Protein AF-A0A961FLI6-F1 (afdb_monomer)

Sequence (269 aa):
MNLPPPDFEDPSSAVSAAIHEAPTVQPAPAVLPAAHRARPSP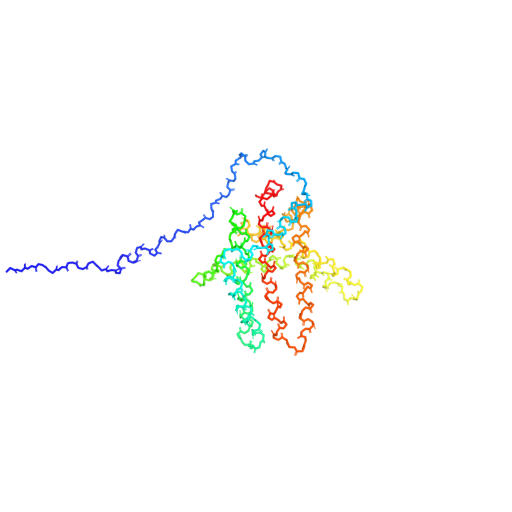PALSADDLVSLIKDAATYPWRRDGGMTLVSGALCALVMTAGPFILFGGPFIMVFGAWYFAAYYFEVIGTTMTGRDSPPDWPSLSNGLDSIFWPGLQMLGVALISSLPEIAIASFTASEEGSFLRLAGAAFAWLYLPMATLAVVYFGSLSQALPHRVLPAIRACMPSYLVASGILACSHVVTETIVGLSTGVPLLGSLFAWVITFYTAIVQARFLGTLHRRHAVDLDW

Solvent-accessible surface area (backbone atoms only — not comparable to full-atom values): 14796 Å² total; per-residue (Å²): 134,88,74,81,80,82,86,74,76,63,70,67,61,63,55,64,63,63,70,78,67,69,77,77,80,66,77,71,79,83,74,71,59,78,82,63,77,76,63,76,81,75,75,81,82,48,71,66,56,49,53,50,48,53,51,50,19,65,48,34,59,61,31,85,68,18,54,60,51,53,52,52,49,41,54,52,26,47,56,38,57,51,11,84,79,33,86,86,57,9,65,55,43,42,52,50,49,52,17,47,53,37,21,44,39,44,46,34,22,51,43,24,49,76,65,50,82,58,62,67,77,78,76,60,70,90,52,34,62,72,56,21,49,51,39,21,51,41,49,49,51,36,50,51,63,27,37,45,59,24,54,52,46,60,74,75,40,92,53,81,84,37,52,65,59,43,51,51,17,50,51,46,19,46,62,38,36,62,56,18,46,51,36,21,57,74,70,72,37,64,84,44,40,37,66,87,55,32,54,60,37,54,62,58,42,57,71,68,46,56,54,54,29,45,53,53,50,51,49,51,55,52,31,54,49,43,39,64,74,20,69,92,43,57,68,60,17,44,32,52,28,41,44,50,51,52,52,50,46,51,26,43,23,36,39,50,12,48,49,45,62,72,38,37,78,69,53,78,105

pLDDT: mean 88.24, std 13.54, range [45.03, 98.44]

Secondary structure (DSSP, 8-state):
--PPPP----HHHHHHHHSTT------------GGGGGSPPPPPPPHHHHHHHHHHHHHGGGSTTHHHHHHHHHHHHHHHHHGGG-TTTHHHHHHHHHHHHHHHHHHHHHHHHTT--SPPPPPPGGGHIIIIIHHHHHHHHHHHHHHHHHHHHHHH--SGGGHHHHHHHHHHHHHHHHHHHHHHHHHS-GGGGSHHHHHHHHHHTTTHHHHHHHHHHHHHHHHHHHHHHTTTSHHHHHHHHHHHHHHHHHHHHHHHHHHHHHHHHHHT-

Radius of gyration: 22.82 Å; Cα contacts (8 Å, |Δi|>4): 264; chains: 1; bounding box: 73×80×47 Å

Nearest PDB structures (foldseek):
  2elb-assembly1_A-2  TM=2.825E-01  e=1.892E+00  Homo sapiens
  8dl8-assembly1_A  TM=2.248E-01  e=1.737E+00  Homo sapiens
  8ipr-assembly2_D  TM=2.417E-01  e=3.581E+00  Mycolicibacterium smegmatis
  8uao-assembly1_B  TM=2.871E-01  e=9.129E+00  synthetic construct

Structure (mmCIF, N/CA/C/O backbone):
data_AF-A0A961FLI6-F1
#
_entry.id   AF-A0A961FLI6-F1
#
loop_
_atom_site.group_PDB
_atom_site.id
_atom_site.type_symbol
_atom_site.label_atom_id
_atom_site.label_alt_id
_atom_site.label_com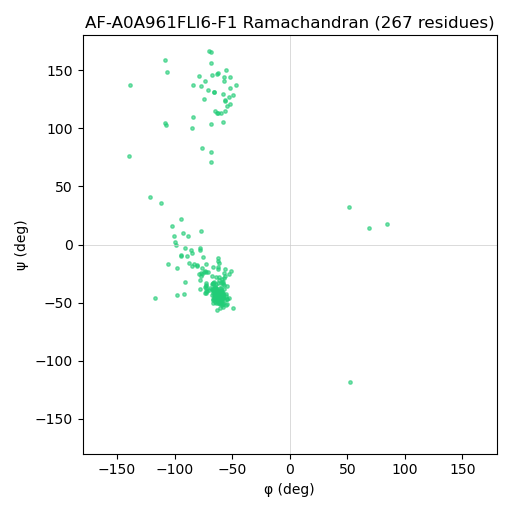p_id
_atom_site.label_asym_id
_atom_site.label_entity_id
_atom_site.label_seq_id
_atom_site.pdbx_PDB_ins_code
_atom_site.Cartn_x
_atom_site.Cartn_y
_atom_site.Cartn_z
_atom_site.occupancy
_atom_site.B_iso_or_equiv
_atom_site.auth_seq_id
_atom_site.auth_comp_id
_atom_site.auth_asym_id
_atom_site.auth_atom_id
_atom_site.pdbx_PDB_model_num
ATOM 1 N N . MET A 1 1 ? -48.216 -60.568 0.700 1.00 51.00 1 MET A N 1
ATOM 2 C CA . MET A 1 1 ? -48.226 -59.205 1.271 1.00 51.00 1 MET A CA 1
ATOM 3 C C . MET A 1 1 ? -47.292 -58.361 0.426 1.00 51.00 1 MET A C 1
ATOM 5 O O . MET A 1 1 ? -46.100 -58.624 0.442 1.00 51.00 1 MET A O 1
ATOM 9 N N . ASN A 1 2 ? -47.844 -57.450 -0.378 1.00 57.16 2 ASN A N 1
ATOM 10 C CA . ASN A 1 2 ? -47.074 -56.468 -1.143 1.00 57.16 2 ASN A CA 1
ATOM 11 C C . ASN A 1 2 ? -46.788 -55.291 -0.216 1.00 57.16 2 ASN A C 1
ATOM 13 O O . ASN A 1 2 ? -47.719 -54.585 0.164 1.00 57.16 2 ASN A O 1
ATOM 17 N N . LEU A 1 3 ? -45.529 -55.122 0.178 1.00 66.94 3 LEU A N 1
ATOM 18 C CA . LEU A 1 3 ? -45.090 -53.900 0.836 1.00 66.94 3 LEU A CA 1
ATOM 19 C C . LEU A 1 3 ? -44.764 -52.860 -0.245 1.00 66.94 3 LEU A C 1
ATOM 21 O O . LEU A 1 3 ? -44.173 -53.230 -1.264 1.00 66.94 3 LEU A O 1
ATOM 25 N N . PRO A 1 4 ? -45.169 -51.592 -0.061 1.00 75.00 4 PRO A N 1
ATOM 26 C CA . PRO A 1 4 ? -44.783 -50.521 -0.964 1.00 75.00 4 PRO A CA 1
ATOM 27 C C . PRO A 1 4 ? -43.255 -50.339 -0.949 1.00 75.00 4 PRO A C 1
ATOM 29 O O . PRO A 1 4 ? -42.619 -50.592 0.081 1.00 75.00 4 PRO A O 1
ATOM 32 N N . PRO A 1 5 ? -42.654 -49.943 -2.084 1.00 75.38 5 PRO A N 1
ATOM 33 C CA . PRO A 1 5 ? -41.233 -49.645 -2.136 1.00 75.38 5 PRO A CA 1
ATOM 34 C C . PRO A 1 5 ? -40.909 -48.451 -1.220 1.00 75.38 5 PRO A C 1
ATOM 36 O O . PRO A 1 5 ? -41.746 -47.564 -1.063 1.00 75.38 5 PRO A O 1
ATOM 39 N N . PRO A 1 6 ? -39.721 -48.436 -0.596 1.00 75.50 6 PRO A N 1
ATOM 40 C CA . PRO A 1 6 ? -39.295 -47.334 0.255 1.00 75.50 6 PRO A CA 1
ATOM 41 C C . PRO A 1 6 ? -39.110 -46.053 -0.566 1.00 75.50 6 PRO A C 1
ATOM 43 O O . PRO A 1 6 ? -38.448 -46.066 -1.605 1.00 75.50 6 PRO A O 1
ATOM 46 N N . ASP A 1 7 ? -39.690 -44.958 -0.073 1.00 73.56 7 ASP A N 1
ATOM 47 C CA . ASP A 1 7 ? -39.491 -43.613 -0.605 1.00 73.56 7 ASP A CA 1
ATOM 48 C C . ASP A 1 7 ? -38.051 -43.173 -0.320 1.00 73.56 7 ASP A C 1
ATOM 50 O O . ASP A 1 7 ? -37.684 -42.843 0.809 1.00 73.56 7 ASP A O 1
ATOM 54 N N . PHE A 1 8 ? -37.210 -43.206 -1.350 1.00 72.75 8 PHE A N 1
ATOM 55 C CA . PHE A 1 8 ? -35.901 -42.571 -1.314 1.00 72.75 8 PHE A CA 1
ATOM 56 C C . PHE A 1 8 ? -36.088 -41.106 -1.704 1.00 72.75 8 PHE A C 1
ATOM 58 O O . PHE A 1 8 ? -36.232 -40.791 -2.885 1.00 72.75 8 PHE A O 1
ATOM 65 N N . GLU A 1 9 ? -36.117 -40.216 -0.711 1.00 68.00 9 GLU A N 1
ATOM 66 C CA . GLU A 1 9 ? -36.012 -38.777 -0.955 1.00 68.00 9 GLU A CA 1
ATOM 67 C C . GLU A 1 9 ? -34.716 -38.501 -1.722 1.00 68.00 9 GLU A C 1
ATOM 69 O O . GLU A 1 9 ? -33.627 -38.899 -1.304 1.00 68.00 9 GLU A O 1
ATOM 74 N N . ASP A 1 10 ? -34.849 -37.862 -2.883 1.00 68.50 10 ASP A N 1
ATOM 75 C CA . ASP A 1 10 ? -33.738 -37.564 -3.774 1.00 68.50 10 ASP A CA 1
ATOM 76 C C . ASP A 1 10 ? -32.752 -36.610 -3.066 1.00 68.50 10 ASP A C 1
ATOM 78 O O . ASP A 1 10 ? -33.099 -35.446 -2.812 1.00 68.50 10 ASP A O 1
ATOM 82 N N . PRO A 1 11 ? -31.520 -37.056 -2.741 1.00 63.25 11 PRO A N 1
ATOM 83 C CA . PRO A 1 11 ? -30.545 -36.242 -2.017 1.00 63.25 11 PRO A CA 1
ATOM 84 C C . PRO A 1 11 ? -30.134 -34.984 -2.798 1.00 63.25 11 PRO A C 1
ATOM 86 O O . PRO A 1 11 ? -29.571 -34.058 -2.212 1.00 63.25 11 PRO A O 1
ATOM 89 N N . SER A 1 12 ? -30.445 -34.901 -4.099 1.00 59.75 12 SER A N 1
ATOM 90 C CA . SER A 1 12 ? -30.221 -33.694 -4.901 1.00 59.75 12 SER A CA 1
ATOM 91 C C . SER A 1 12 ? -31.115 -32.514 -4.491 1.00 59.75 12 SER A C 1
ATOM 93 O O . SER A 1 12 ? -30.702 -31.359 -4.614 1.00 59.75 12 SER A O 1
ATOM 95 N N . SER A 1 13 ? -32.299 -32.779 -3.929 1.00 59.66 13 SER A N 1
ATOM 96 C CA . SER A 1 13 ? -33.246 -31.735 -3.512 1.00 59.66 13 SER A CA 1
ATOM 97 C C . SER A 1 13 ? -32.792 -30.982 -2.253 1.00 59.66 13 SER A C 1
ATOM 99 O O . SER A 1 13 ? -32.934 -29.760 -2.180 1.00 59.66 13 SER A O 1
ATOM 101 N N . ALA A 1 14 ? -32.153 -31.673 -1.304 1.00 58.72 14 ALA A N 1
ATOM 102 C CA . ALA A 1 14 ? -31.618 -31.066 -0.084 1.00 58.72 14 ALA A CA 1
ATOM 103 C C . ALA A 1 14 ? -30.366 -30.209 -0.350 1.00 58.72 14 ALA A C 1
ATOM 105 O O . ALA A 1 14 ? -30.170 -29.173 0.286 1.00 58.72 14 ALA A O 1
ATOM 106 N N . VAL A 1 15 ? -29.533 -30.594 -1.325 1.00 58.88 15 VAL A N 1
ATOM 107 C CA . VAL A 1 15 ? -28.326 -29.830 -1.691 1.00 58.88 15 VAL A CA 1
ATOM 108 C C . VAL A 1 15 ? -28.688 -28.545 -2.441 1.00 58.88 15 VAL A C 1
ATOM 110 O O . VAL A 1 15 ? -28.059 -27.510 -2.224 1.00 58.88 15 VAL A O 1
ATOM 113 N N . SER A 1 16 ? -29.738 -28.567 -3.268 1.00 56.16 16 SER A N 1
ATOM 114 C CA . SER A 1 16 ? -30.147 -27.389 -4.043 1.00 56.16 16 SER A CA 1
ATOM 115 C C . SER A 1 16 ? -30.776 -26.279 -3.187 1.00 56.16 16 SER A C 1
ATOM 117 O O . SER A 1 16 ? -30.708 -25.112 -3.570 1.00 56.16 16 SER A O 1
ATOM 119 N N . ALA A 1 17 ? -31.336 -26.612 -2.018 1.00 56.06 17 ALA A N 1
ATOM 120 C CA . ALA A 1 17 ? -31.850 -25.625 -1.066 1.00 56.06 17 ALA A CA 1
ATOM 121 C C . ALA A 1 17 ? -30.732 -24.942 -0.250 1.00 56.06 17 ALA A C 1
ATOM 123 O O . ALA A 1 17 ? -30.852 -23.769 0.089 1.00 56.06 17 ALA A O 1
ATOM 124 N N . ALA A 1 18 ? -29.619 -25.634 0.018 1.00 55.97 18 ALA A N 1
ATOM 125 C CA . ALA A 1 18 ? -28.541 -25.116 0.866 1.00 55.97 18 ALA A CA 1
ATOM 126 C C . ALA A 1 18 ? -27.578 -24.141 0.155 1.00 55.97 18 ALA A C 1
ATOM 128 O O . ALA A 1 18 ? -26.858 -23.397 0.817 1.00 55.97 18 ALA A O 1
ATOM 129 N N . ILE A 1 19 ? -27.545 -24.120 -1.183 1.00 56.97 19 ILE A N 1
ATOM 130 C CA . ILE A 1 19 ? -26.592 -23.294 -1.953 1.00 56.97 19 ILE A CA 1
ATOM 131 C C . ILE A 1 19 ? -27.095 -21.848 -2.151 1.00 56.97 19 ILE A C 1
ATOM 133 O O . ILE A 1 19 ? -26.295 -20.949 -2.403 1.00 56.97 19 ILE A O 1
ATOM 137 N N . HIS A 1 20 ? -28.394 -21.581 -1.976 1.00 52.53 20 HIS A N 1
ATOM 138 C CA . HIS A 1 20 ? -28.975 -20.253 -2.219 1.00 52.53 20 HIS A CA 1
ATOM 139 C C . HIS A 1 20 ? -29.018 -19.306 -1.006 1.00 52.53 20 HIS A C 1
ATOM 141 O O . HIS A 1 20 ? -29.376 -18.143 -1.177 1.00 52.53 20 HIS A O 1
ATOM 147 N N . GLU A 1 21 ? -28.590 -19.741 0.183 1.00 45.03 21 GLU A N 1
ATOM 148 C CA . GLU A 1 21 ? -28.578 -18.913 1.403 1.00 45.03 21 GLU A CA 1
ATOM 149 C C . GLU A 1 21 ? -27.177 -18.766 2.014 1.00 45.03 21 GLU A C 1
ATOM 151 O O . GLU A 1 21 ? -27.006 -18.778 3.232 1.00 45.03 21 GLU A O 1
ATOM 156 N N . ALA A 1 22 ? -26.138 -18.582 1.194 1.00 49.88 22 ALA A N 1
ATOM 157 C CA . ALA A 1 22 ? -24.938 -17.939 1.725 1.00 49.88 22 ALA A CA 1
ATOM 158 C C . ALA A 1 22 ? -25.335 -16.495 2.090 1.00 49.88 22 ALA A C 1
ATOM 160 O O . ALA A 1 22 ? -25.706 -15.740 1.184 1.00 49.88 22 ALA A O 1
ATOM 161 N N . PRO A 1 23 ? -25.312 -16.094 3.379 1.00 49.03 23 PRO A N 1
ATOM 162 C CA . PRO A 1 23 ? -25.703 -14.753 3.764 1.00 49.03 23 PRO A CA 1
ATOM 163 C C . PRO A 1 23 ? -24.774 -13.800 3.034 1.00 49.03 23 PRO A C 1
ATOM 165 O O . PRO A 1 23 ? -23.566 -13.782 3.273 1.00 49.03 23 PRO A O 1
ATOM 168 N N . THR A 1 24 ? -25.332 -13.025 2.108 1.00 51.59 24 THR A N 1
ATOM 169 C CA . THR A 1 24 ? -24.640 -11.869 1.566 1.00 51.59 24 THR A CA 1
ATOM 170 C C . THR A 1 24 ? -24.346 -11.005 2.780 1.00 51.59 24 THR A C 1
ATOM 172 O O . THR A 1 24 ? -25.269 -10.450 3.376 1.00 51.59 24 THR A O 1
ATOM 175 N N . VAL A 1 25 ? -23.086 -10.985 3.225 1.00 49.72 25 VAL A N 1
ATOM 176 C CA . VAL A 1 25 ? -22.629 -10.114 4.306 1.00 49.72 25 VAL A CA 1
ATOM 177 C C . VAL A 1 25 ? -22.702 -8.707 3.740 1.00 49.72 25 VAL A C 1
ATOM 179 O O . VAL A 1 25 ? -21.732 -8.155 3.236 1.00 49.72 25 VAL A O 1
ATOM 182 N N . GLN A 1 26 ? -23.914 -8.164 3.730 1.00 45.81 26 GLN A N 1
ATOM 183 C CA . GLN A 1 26 ? -24.175 -6.778 3.440 1.00 45.81 26 GLN A CA 1
ATOM 184 C C . GLN A 1 26 ? -23.449 -6.031 4.561 1.00 45.81 26 GLN A C 1
ATOM 186 O O . GLN A 1 26 ? -23.793 -6.247 5.728 1.00 45.81 26 GLN A O 1
ATOM 191 N N . PRO A 1 27 ? -22.388 -5.258 4.263 1.00 52.97 27 PRO A N 1
ATOM 192 C CA . PRO A 1 27 ? -21.671 -4.538 5.299 1.00 52.97 27 PRO A CA 1
ATOM 193 C C . PRO A 1 27 ? -22.701 -3.670 6.009 1.00 52.97 27 PRO A C 1
ATOM 195 O O . PRO A 1 27 ? -23.346 -2.825 5.383 1.00 52.97 27 PRO A O 1
ATOM 198 N N . ALA A 1 28 ? -22.934 -3.968 7.289 1.00 46.84 28 ALA A N 1
ATOM 199 C CA . ALA A 1 28 ? -23.899 -3.237 8.084 1.00 46.84 28 ALA A CA 1
ATOM 200 C C . ALA A 1 28 ? -23.554 -1.748 7.950 1.00 46.84 28 ALA A C 1
ATOM 202 O O . ALA A 1 28 ? -22.387 -1.398 8.159 1.00 46.84 28 ALA A O 1
ATOM 203 N N . PRO A 1 29 ? -24.507 -0.877 7.565 1.00 49.12 29 PRO A N 1
ATOM 204 C CA . PRO A 1 29 ? -24.237 0.547 7.505 1.00 49.12 29 PRO A CA 1
ATOM 205 C C . PRO A 1 29 ? -23.714 0.952 8.878 1.00 49.12 29 PRO A C 1
ATOM 207 O O . PRO A 1 29 ? -24.387 0.731 9.887 1.00 49.12 29 PRO A O 1
ATOM 210 N N . ALA A 1 30 ? -22.483 1.461 8.908 1.00 55.72 30 ALA A N 1
ATOM 211 C CA . ALA A 1 30 ? -21.784 1.864 10.115 1.00 55.72 30 ALA A CA 1
ATOM 212 C C . ALA A 1 30 ? -22.469 3.103 10.708 1.00 55.72 30 ALA A C 1
ATOM 214 O O . ALA A 1 30 ? -21.961 4.217 10.663 1.00 55.72 30 ALA A O 1
ATOM 215 N N . VAL A 1 31 ? -23.668 2.931 11.260 1.00 54.28 31 VAL A N 1
ATOM 216 C CA . VAL A 1 31 ? -24.280 3.922 12.132 1.00 54.28 31 VAL A CA 1
ATOM 217 C C . VAL A 1 31 ? -23.562 3.777 13.465 1.00 54.28 31 VAL A C 1
ATOM 219 O O . VAL A 1 31 ? -24.005 3.055 14.358 1.00 54.28 31 VAL A O 1
ATOM 222 N N . LEU A 1 32 ? -22.398 4.422 13.574 1.00 56.06 32 LEU A N 1
ATOM 223 C CA . LEU A 1 32 ? -21.719 4.604 14.849 1.00 56.06 32 LEU A CA 1
ATOM 224 C C . LEU A 1 32 ? -22.742 5.202 15.833 1.00 56.06 32 LEU A C 1
ATOM 226 O O . LEU A 1 32 ? -23.303 6.267 15.551 1.00 56.06 32 LEU A O 1
ATOM 230 N N . PRO A 1 33 ? -23.037 4.531 16.964 1.00 59.12 33 PRO A N 1
ATOM 231 C CA . PRO A 1 33 ? -24.001 5.024 17.936 1.00 59.12 33 PRO A CA 1
ATOM 232 C C . PRO A 1 33 ? -23.656 6.461 18.328 1.00 59.12 33 PRO A C 1
ATOM 234 O O . PRO A 1 33 ? -22.497 6.754 18.622 1.00 59.12 33 PRO A O 1
ATOM 237 N N . ALA A 1 34 ? -24.651 7.351 18.385 1.00 57.19 34 ALA A N 1
ATOM 238 C CA . ALA A 1 34 ? -24.466 8.774 18.700 1.00 57.19 34 ALA A CA 1
ATOM 239 C C . ALA A 1 34 ? -23.649 9.031 19.990 1.00 57.19 34 ALA A C 1
ATOM 241 O O . ALA A 1 34 ? -23.007 10.070 20.125 1.00 57.19 34 ALA A O 1
ATOM 242 N N . ALA A 1 35 ? -23.601 8.052 20.899 1.00 57.12 35 ALA A N 1
ATOM 243 C CA . ALA A 1 35 ? -22.763 8.050 22.095 1.00 57.12 35 ALA A CA 1
ATOM 244 C C . ALA A 1 35 ? -21.239 8.105 21.825 1.00 57.12 35 ALA A C 1
ATOM 246 O O . ALA A 1 35 ? -20.477 8.418 22.738 1.00 57.12 35 ALA A O 1
ATOM 247 N N . HIS A 1 36 ? -20.765 7.828 20.603 1.00 56.47 36 HIS A N 1
ATOM 248 C CA . HIS A 1 36 ? -19.336 7.880 20.263 1.00 56.47 36 HIS A CA 1
ATOM 249 C C . HIS A 1 36 ? -18.813 9.302 19.982 1.00 56.47 36 HIS A C 1
ATOM 251 O O . HIS A 1 36 ? -17.612 9.531 20.085 1.00 56.47 36 HIS A O 1
ATOM 257 N N . ARG A 1 37 ? -19.696 10.275 19.701 1.00 57.59 37 ARG A N 1
ATOM 258 C CA . ARG A 1 37 ? -19.317 11.653 19.314 1.00 57.59 37 ARG A CA 1
ATOM 259 C C . ARG A 1 37 ? -18.830 12.541 20.464 1.00 57.59 37 ARG A C 1
ATOM 261 O O . ARG A 1 37 ? -18.329 13.627 20.214 1.00 57.59 37 ARG A O 1
ATOM 268 N N . ALA A 1 38 ? -18.980 12.105 21.714 1.00 59.75 38 ALA A N 1
ATOM 269 C CA . ALA A 1 38 ? -18.626 12.904 22.890 1.00 59.75 38 ALA A CA 1
ATOM 270 C C . ALA A 1 38 ? -17.269 12.530 23.516 1.00 59.75 38 ALA A C 1
ATOM 272 O O . ALA A 1 38 ? -16.948 13.015 24.602 1.00 59.75 38 ALA A O 1
ATOM 273 N N . ARG A 1 39 ? -16.473 11.649 22.889 1.00 62.38 39 ARG A N 1
ATOM 274 C CA . ARG A 1 39 ? -15.146 11.325 23.427 1.00 62.38 39 ARG A CA 1
ATOM 275 C C . ARG A 1 39 ? -14.192 12.495 23.165 1.00 62.38 39 ARG A C 1
ATOM 277 O O . ARG A 1 39 ? -14.072 12.900 22.011 1.00 62.38 39 ARG A O 1
ATOM 284 N N . PRO A 1 40 ? -13.527 13.040 24.199 1.00 68.00 40 PRO A N 1
ATOM 285 C CA . PRO A 1 40 ? -12.500 14.054 23.997 1.00 68.00 40 PRO A CA 1
ATOM 286 C C . PRO A 1 40 ? -11.422 13.502 23.063 1.00 68.00 40 PRO A C 1
ATOM 288 O O . PRO A 1 40 ? -11.071 12.322 23.173 1.00 68.00 40 PRO A O 1
ATOM 291 N N . SER A 1 41 ? -10.918 14.346 22.154 1.00 66.00 41 SER A N 1
ATOM 292 C CA . SER A 1 41 ? -9.817 13.981 21.263 1.00 66.00 41 SER A CA 1
ATOM 293 C C . SER A 1 41 ? -8.692 13.367 22.097 1.00 66.00 41 SER A C 1
ATOM 295 O O . SER A 1 41 ? -8.323 13.941 23.132 1.00 66.00 41 SER A O 1
ATOM 297 N N . PRO A 1 42 ? -8.185 12.181 21.720 1.00 68.00 42 PRO A N 1
ATOM 298 C CA . PRO A 1 42 ? -7.129 11.543 22.480 1.00 68.00 42 PRO A CA 1
ATOM 299 C C . PRO A 1 42 ? -5.929 12.497 22.581 1.00 68.00 42 PRO A C 1
ATOM 301 O O . PRO A 1 42 ? -5.657 13.247 21.639 1.00 68.00 42 PRO A O 1
ATOM 304 N N . PRO A 1 43 ? -5.207 12.501 23.715 1.00 76.88 43 PRO A N 1
ATOM 305 C CA . PRO A 1 43 ? -4.007 13.313 23.854 1.00 76.88 43 PRO A CA 1
ATOM 306 C C . PRO A 1 43 ? -3.019 12.995 22.725 1.00 76.88 43 PRO A C 1
ATOM 308 O O . PRO A 1 43 ? -2.986 11.868 22.215 1.00 76.88 43 PRO A O 1
ATOM 311 N N . ALA A 1 44 ? -2.219 13.998 22.350 1.00 80.81 44 ALA A N 1
ATOM 312 C CA . ALA A 1 44 ? -1.159 13.843 21.359 1.00 80.81 44 ALA A CA 1
ATOM 313 C C . ALA A 1 44 ? -0.332 12.582 21.655 1.00 80.81 44 ALA A C 1
ATOM 315 O O . ALA A 1 44 ? -0.025 12.295 22.815 1.00 80.81 44 ALA A O 1
ATOM 316 N N . LEU A 1 45 ? -0.005 11.820 20.607 1.00 83.94 45 LEU A N 1
ATOM 317 C CA . LEU A 1 45 ? 0.703 10.552 20.748 1.00 83.94 45 LEU A CA 1
ATOM 318 C C . LEU A 1 45 ? 2.022 10.753 21.497 1.00 83.94 45 LEU A C 1
ATOM 320 O O . LEU A 1 45 ? 2.873 11.532 21.063 1.00 83.94 45 LEU A O 1
ATOM 324 N N . SER A 1 46 ? 2.204 10.017 22.591 1.00 90.94 46 SER A N 1
ATOM 325 C CA . SER A 1 46 ? 3.514 9.919 23.221 1.00 90.94 46 SER A CA 1
ATOM 326 C C . SER A 1 46 ? 4.467 9.140 22.304 1.00 90.94 46 SER A C 1
ATOM 328 O O . SER A 1 46 ? 4.045 8.341 21.459 1.00 90.94 46 SER A O 1
ATOM 330 N N . ALA A 1 47 ? 5.773 9.359 22.462 1.00 90.62 47 ALA A N 1
ATOM 331 C CA . ALA A 1 47 ? 6.773 8.569 21.747 1.00 90.62 47 ALA A CA 1
ATOM 332 C C . ALA A 1 47 ? 6.653 7.071 22.092 1.00 90.62 47 ALA A C 1
ATOM 334 O O . ALA A 1 47 ? 6.759 6.226 21.204 1.00 90.62 47 ALA A O 1
ATOM 335 N N . ASP A 1 48 ? 6.352 6.753 23.353 1.00 93.31 48 ASP A N 1
ATOM 336 C CA . ASP A 1 48 ? 6.184 5.378 23.832 1.00 93.31 48 ASP A CA 1
ATOM 337 C C . ASP A 1 48 ? 4.981 4.688 23.177 1.00 93.31 48 ASP A C 1
ATOM 339 O O . ASP A 1 48 ? 5.088 3.544 22.723 1.00 93.31 48 ASP A O 1
ATOM 343 N N . ASP A 1 49 ? 3.861 5.404 23.032 1.00 91.81 49 ASP A N 1
ATOM 344 C CA . ASP A 1 49 ? 2.688 4.912 22.312 1.00 91.81 49 ASP A CA 1
ATOM 345 C C . ASP A 1 49 ? 3.042 4.603 20.859 1.00 91.81 49 ASP A C 1
ATOM 347 O O . ASP A 1 49 ? 2.647 3.565 20.327 1.00 91.81 49 ASP A O 1
ATOM 351 N N . LEU A 1 50 ? 3.801 5.483 20.205 1.00 91.50 50 LEU A N 1
ATOM 352 C CA . LEU A 1 50 ? 4.171 5.300 18.808 1.00 91.50 50 LEU A CA 1
ATOM 353 C C . LEU A 1 50 ? 5.077 4.080 18.625 1.00 91.50 50 LEU A C 1
ATOM 355 O O . LEU A 1 50 ? 4.836 3.261 17.738 1.00 91.50 50 LEU A O 1
ATOM 359 N N . VAL A 1 51 ? 6.083 3.923 19.487 1.00 94.06 51 VAL A N 1
ATOM 360 C CA . VAL A 1 51 ? 6.960 2.744 19.498 1.00 94.06 51 VAL A CA 1
ATOM 361 C C . VAL A 1 51 ? 6.142 1.475 19.732 1.00 94.06 51 VAL A C 1
ATOM 363 O O . VAL A 1 51 ? 6.376 0.464 19.066 1.00 94.06 51 VAL A O 1
ATOM 366 N N . SER A 1 52 ? 5.145 1.526 20.619 1.00 95.00 52 SER A N 1
ATOM 367 C CA . SER A 1 52 ? 4.248 0.395 20.866 1.00 95.00 52 SER A CA 1
ATOM 368 C C . SER A 1 52 ? 3.423 0.023 19.628 1.00 95.00 52 SER A C 1
ATOM 370 O O . SER A 1 52 ? 3.321 -1.162 19.317 1.00 95.00 52 SER A O 1
ATOM 372 N N . LEU A 1 53 ? 2.922 1.007 18.868 1.00 94.19 53 LEU A N 1
ATOM 373 C CA . LEU A 1 53 ? 2.176 0.780 17.625 1.00 94.19 53 LEU A CA 1
ATOM 374 C C . LEU A 1 53 ? 3.064 0.204 16.522 1.00 94.19 53 LEU A C 1
ATOM 376 O O . LEU A 1 53 ? 2.662 -0.736 15.842 1.00 94.19 53 LEU A O 1
ATOM 380 N N . ILE A 1 54 ? 4.283 0.727 16.359 1.00 95.00 54 ILE A N 1
ATOM 381 C CA . ILE A 1 54 ? 5.249 0.198 15.384 1.00 95.00 54 ILE A CA 1
ATOM 382 C C . ILE A 1 54 ? 5.592 -1.252 15.732 1.00 95.00 54 ILE A C 1
ATOM 384 O O . ILE A 1 54 ? 5.598 -2.115 14.857 1.00 95.00 54 ILE A O 1
ATOM 388 N N . LYS A 1 55 ? 5.838 -1.544 17.013 1.00 96.44 55 LYS A N 1
ATOM 389 C CA . LYS A 1 55 ? 6.128 -2.903 17.484 1.00 96.44 55 LYS A CA 1
ATOM 390 C C . LYS A 1 55 ? 4.924 -3.834 17.317 1.00 96.44 55 LYS A C 1
ATOM 392 O O . LYS A 1 55 ? 5.104 -4.988 16.923 1.00 96.44 55 LYS A O 1
ATOM 397 N N . ASP A 1 56 ? 3.708 -3.358 17.590 1.00 96.31 56 ASP A N 1
ATOM 398 C CA . ASP A 1 56 ? 2.473 -4.113 17.345 1.00 96.31 56 ASP A CA 1
ATOM 399 C C . ASP A 1 56 ? 2.362 -4.486 15.867 1.00 96.31 56 ASP A C 1
ATOM 401 O O . ASP A 1 56 ? 2.260 -5.668 15.539 1.00 96.31 56 ASP A O 1
ATOM 405 N N . ALA A 1 57 ? 2.493 -3.493 14.987 1.00 96.38 57 ALA A N 1
ATOM 406 C CA . ALA A 1 57 ? 2.406 -3.667 13.546 1.00 96.38 57 ALA A CA 1
ATOM 407 C C . ALA A 1 57 ? 3.501 -4.592 12.998 1.00 96.38 57 ALA A C 1
ATOM 409 O O . ALA A 1 57 ? 3.199 -5.484 12.213 1.00 96.38 57 ALA A O 1
ATOM 410 N N . ALA A 1 58 ? 4.751 -4.440 13.444 1.00 96.81 58 ALA A N 1
ATOM 411 C CA . ALA A 1 58 ? 5.873 -5.273 13.008 1.00 96.81 58 ALA A CA 1
ATOM 412 C C . ALA A 1 58 ? 5.754 -6.730 13.480 1.00 96.81 58 ALA A C 1
ATOM 414 O O . ALA A 1 58 ? 6.163 -7.645 12.779 1.00 96.81 58 ALA A O 1
ATOM 415 N N . THR A 1 59 ? 5.184 -6.976 14.662 1.00 97.06 59 THR A N 1
ATOM 416 C CA . THR A 1 59 ? 4.994 -8.349 15.167 1.00 97.06 59 THR A CA 1
ATOM 417 C C . THR A 1 59 ? 3.740 -9.021 14.619 1.00 97.06 59 THR A C 1
ATOM 419 O O . THR A 1 59 ? 3.629 -10.244 14.695 1.00 97.06 59 THR A O 1
ATOM 422 N N . TYR A 1 60 ? 2.802 -8.252 14.062 1.00 97.06 60 TYR A N 1
ATOM 423 C CA . TYR A 1 60 ? 1.513 -8.744 13.580 1.00 97.06 60 TYR A CA 1
ATOM 424 C C . TYR A 1 60 ? 1.607 -9.885 12.549 1.00 97.06 60 TYR A C 1
ATOM 426 O O . TYR A 1 60 ? 0.893 -10.872 12.739 1.00 97.06 60 TYR A O 1
ATOM 434 N N . PRO A 1 61 ? 2.508 -9.858 11.542 1.00 96.38 61 PRO A N 1
ATOM 435 C CA . PRO A 1 61 ? 2.630 -10.951 10.571 1.00 96.38 61 PRO A CA 1
ATOM 436 C C . PRO A 1 61 ? 3.030 -12.304 11.177 1.00 96.38 61 PRO A C 1
ATOM 438 O O . PRO A 1 61 ? 2.799 -13.332 10.556 1.00 96.38 61 PRO A O 1
ATOM 441 N N . TRP A 1 62 ? 3.597 -12.332 12.388 1.00 96.94 62 TRP A N 1
ATOM 442 C CA . TRP A 1 62 ? 3.964 -13.571 13.091 1.00 96.94 62 TRP A CA 1
ATOM 443 C C . TRP A 1 62 ? 2.951 -14.010 14.152 1.00 96.94 62 TRP A C 1
ATOM 445 O O . TRP A 1 62 ? 3.187 -14.993 14.853 1.00 96.94 62 TRP A O 1
ATOM 455 N N . ARG A 1 63 ? 1.831 -13.302 14.326 1.00 95.12 63 ARG A N 1
ATOM 456 C CA . ARG A 1 63 ? 0.838 -13.671 15.346 1.00 95.12 63 ARG A CA 1
ATOM 457 C C . ARG A 1 63 ? 0.002 -14.863 14.897 1.00 95.12 63 ARG A C 1
ATOM 459 O O . ARG A 1 63 ? -0.512 -14.872 13.782 1.00 95.12 63 ARG A O 1
ATOM 466 N N . ARG A 1 64 ? -0.211 -15.809 15.822 1.00 90.44 64 ARG A N 1
ATOM 467 C CA . ARG A 1 64 ? -0.989 -17.043 15.603 1.00 90.44 64 ARG A CA 1
ATOM 468 C C . ARG A 1 64 ? -0.479 -17.788 14.360 1.00 90.44 64 ARG A C 1
ATOM 470 O O . ARG A 1 64 ? 0.697 -18.131 14.321 1.00 90.44 64 ARG A O 1
ATOM 477 N N . ASP A 1 65 ? -1.325 -17.965 13.350 1.00 88.81 65 ASP A N 1
ATOM 478 C CA . ASP A 1 65 ? -1.013 -18.676 12.108 1.00 88.81 65 ASP A CA 1
ATOM 479 C C . ASP A 1 65 ? -0.400 -17.777 11.018 1.00 88.81 65 ASP A C 1
ATOM 481 O O . ASP A 1 65 ? -0.158 -18.229 9.901 1.00 88.81 65 ASP A O 1
ATOM 485 N N . GLY A 1 66 ? -0.066 -16.516 11.330 1.00 88.94 66 GLY A N 1
ATOM 486 C CA . GLY A 1 66 ? 0.503 -15.563 10.367 1.00 88.94 66 GLY A CA 1
ATOM 487 C C . GLY A 1 66 ? 1.804 -16.027 9.696 1.00 88.94 66 GLY A C 1
ATOM 488 O O . GLY A 1 66 ? 2.096 -15.646 8.561 1.00 88.94 66 GLY A O 1
ATOM 489 N N . GLY A 1 67 ? 2.554 -16.932 10.335 1.00 92.19 67 GLY A N 1
ATOM 490 C CA . GLY A 1 67 ? 3.704 -17.587 9.707 1.00 92.19 67 GLY A CA 1
ATOM 491 C C . GLY A 1 67 ? 3.327 -18.378 8.447 1.00 92.19 67 GLY A C 1
ATOM 492 O O . GLY A 1 67 ? 4.040 -18.303 7.447 1.00 92.19 67 GLY A O 1
ATOM 493 N N . MET A 1 68 ? 2.182 -19.074 8.450 1.00 93.44 68 MET A N 1
ATOM 494 C CA . MET A 1 68 ? 1.671 -19.768 7.260 1.00 93.44 68 MET A CA 1
ATOM 495 C C . MET A 1 68 ? 1.261 -18.776 6.170 1.00 93.44 68 MET A C 1
ATOM 497 O O . MET A 1 68 ? 1.474 -19.040 4.981 1.00 93.44 68 MET A O 1
ATOM 501 N N . THR A 1 69 ? 0.755 -17.603 6.560 1.00 93.69 69 THR A N 1
ATOM 502 C CA . THR A 1 69 ? 0.503 -16.507 5.626 1.00 93.69 69 THR A CA 1
ATOM 503 C C . THR A 1 69 ? 1.802 -16.052 4.966 1.00 93.69 69 THR A C 1
ATOM 505 O O . THR A 1 69 ? 1.883 -16.035 3.745 1.00 93.69 69 THR A O 1
ATOM 508 N N . LEU A 1 70 ? 2.867 -15.773 5.721 1.00 94.56 70 LEU A N 1
ATOM 509 C CA . LEU A 1 70 ? 4.148 -15.355 5.133 1.00 94.56 70 LEU A CA 1
ATOM 510 C C . LEU A 1 70 ? 4.729 -16.396 4.168 1.00 94.56 70 LEU A C 1
ATOM 512 O O . LEU A 1 70 ? 5.195 -16.030 3.090 1.00 94.56 70 LEU A O 1
ATOM 516 N N . VAL A 1 71 ? 4.656 -17.685 4.512 1.00 94.56 71 VAL A N 1
ATOM 517 C CA . VAL A 1 71 ? 5.119 -18.773 3.632 1.00 94.56 71 VAL A CA 1
ATOM 518 C C . VAL A 1 71 ? 4.325 -18.803 2.327 1.00 94.56 71 VAL A C 1
ATOM 520 O O . VAL A 1 71 ? 4.909 -18.848 1.248 1.00 94.56 71 VAL A O 1
ATOM 523 N N . SER A 1 72 ? 2.999 -18.718 2.406 1.00 93.50 72 SER A N 1
ATOM 524 C CA . SER A 1 72 ? 2.132 -18.709 1.221 1.00 93.50 72 SER A CA 1
ATOM 525 C C . SER A 1 72 ? 2.379 -17.479 0.343 1.00 93.50 72 SER A C 1
ATOM 527 O O . SER A 1 72 ? 2.414 -17.579 -0.883 1.00 93.50 72 SER A O 1
ATOM 529 N N . GLY A 1 73 ? 2.632 -16.325 0.965 1.00 93.88 73 GLY A N 1
ATOM 530 C CA . GLY A 1 73 ? 2.976 -15.089 0.267 1.00 93.88 73 GLY A CA 1
ATOM 531 C C . GLY A 1 73 ? 4.334 -15.181 -0.417 1.00 93.88 73 GLY A C 1
ATOM 532 O O . GLY A 1 73 ? 4.469 -14.743 -1.554 1.00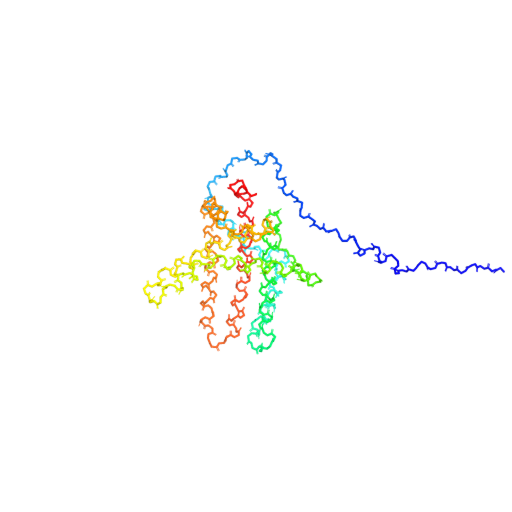 93.88 73 GLY A O 1
ATOM 533 N N . ALA A 1 74 ? 5.317 -15.829 0.215 1.00 94.25 74 ALA A N 1
ATOM 534 C CA . ALA A 1 74 ? 6.617 -16.106 -0.391 1.00 94.25 74 ALA A CA 1
ATOM 535 C C . ALA A 1 74 ? 6.514 -17.070 -1.587 1.00 94.25 74 ALA A C 1
ATOM 537 O O . ALA A 1 74 ? 7.197 -16.878 -2.592 1.00 94.25 74 ALA A O 1
ATOM 538 N N . LEU A 1 75 ? 5.633 -18.073 -1.522 1.00 95.25 75 LEU A N 1
ATOM 539 C CA . LEU A 1 75 ? 5.346 -18.947 -2.665 1.00 95.25 75 LEU A CA 1
ATOM 540 C C . LEU A 1 75 ? 4.684 -18.173 -3.813 1.00 95.25 75 LEU A C 1
ATOM 542 O O . LEU A 1 75 ? 5.092 -18.321 -4.963 1.00 95.25 75 LEU A O 1
ATOM 546 N N . CYS A 1 76 ? 3.718 -17.300 -3.515 1.00 94.44 76 CYS A N 1
ATOM 547 C CA . CYS A 1 76 ? 3.113 -16.422 -4.522 1.00 94.44 76 CYS A CA 1
ATOM 548 C C . CYS A 1 76 ? 4.153 -15.470 -5.134 1.00 94.44 76 CYS A C 1
ATOM 550 O O . CYS A 1 76 ? 4.217 -15.328 -6.353 1.00 94.44 76 CYS A O 1
ATOM 552 N N . ALA A 1 77 ? 5.017 -14.880 -4.305 1.00 93.50 77 ALA A N 1
ATOM 553 C CA . ALA A 1 77 ? 6.131 -14.040 -4.732 1.00 93.50 77 ALA A CA 1
ATOM 554 C C . ALA A 1 77 ? 7.086 -14.781 -5.675 1.00 93.50 77 ALA A C 1
ATOM 556 O O . ALA A 1 77 ? 7.498 -14.222 -6.684 1.00 93.50 77 ALA A O 1
ATOM 557 N N . LEU A 1 78 ? 7.397 -16.052 -5.399 1.00 94.44 78 LEU A N 1
ATOM 558 C CA . LEU A 1 78 ? 8.218 -16.879 -6.284 1.00 94.44 78 LEU A CA 1
ATOM 559 C C . LEU A 1 78 ? 7.584 -17.032 -7.675 1.00 94.44 78 LEU A C 1
ATOM 561 O O . LEU A 1 78 ? 8.275 -16.892 -8.685 1.00 94.44 78 LEU A O 1
ATOM 565 N N . VAL A 1 79 ? 6.271 -17.271 -7.733 1.00 94.88 79 VAL A N 1
ATOM 566 C CA . VAL A 1 79 ? 5.526 -17.359 -8.999 1.00 94.88 79 VAL A CA 1
ATOM 567 C C . VAL A 1 79 ? 5.528 -16.014 -9.731 1.00 94.88 79 VAL A C 1
ATOM 569 O O . VAL A 1 79 ? 5.769 -15.976 -10.937 1.00 94.88 79 VAL A O 1
ATOM 572 N N . MET A 1 80 ? 5.329 -14.904 -9.015 1.00 94.12 80 MET A N 1
ATOM 573 C CA . MET A 1 80 ? 5.384 -13.558 -9.600 1.00 94.12 80 MET A CA 1
ATOM 574 C C . MET A 1 80 ? 6.775 -13.215 -10.134 1.00 94.12 80 MET A C 1
ATOM 576 O O . MET A 1 80 ? 6.900 -12.697 -11.238 1.00 94.12 80 MET A O 1
ATOM 580 N N . THR A 1 81 ? 7.830 -13.577 -9.411 1.00 93.19 81 THR A N 1
ATOM 581 C CA . THR A 1 81 ? 9.222 -13.409 -9.842 1.00 93.19 81 THR A CA 1
ATOM 582 C C . THR A 1 81 ? 9.528 -14.160 -11.144 1.00 93.19 81 THR A C 1
ATOM 584 O O . THR A 1 81 ? 10.305 -13.675 -11.965 1.00 93.19 81 THR A O 1
ATOM 587 N N . ALA A 1 82 ? 8.893 -15.310 -11.383 1.00 92.62 82 ALA A N 1
ATOM 588 C CA . ALA A 1 82 ? 9.006 -16.032 -12.652 1.00 92.62 82 ALA A CA 1
ATOM 589 C C . ALA A 1 82 ? 8.187 -15.394 -13.795 1.00 92.62 82 ALA A C 1
ATOM 591 O O . ALA A 1 82 ? 8.484 -15.631 -14.966 1.00 92.62 82 ALA A O 1
ATOM 592 N N . GLY A 1 83 ? 7.185 -14.569 -13.472 1.00 92.94 83 GLY A N 1
ATOM 593 C CA . GLY A 1 83 ? 6.256 -13.944 -14.416 1.00 92.94 83 GLY A CA 1
ATOM 594 C C . GLY A 1 83 ? 6.938 -13.260 -15.606 1.00 92.94 83 GLY A C 1
ATOM 595 O O . GLY A 1 83 ? 6.646 -13.636 -16.739 1.00 92.94 83 GLY A O 1
ATOM 596 N N . PRO A 1 84 ? 7.889 -12.327 -15.408 1.00 91.94 84 PRO A N 1
ATOM 597 C CA . PRO A 1 84 ? 8.568 -11.630 -16.506 1.00 91.94 84 PRO A CA 1
ATOM 598 C C . PRO A 1 84 ? 9.261 -12.538 -17.536 1.00 91.94 84 PRO A C 1
ATOM 600 O O . PRO A 1 84 ? 9.484 -12.112 -18.667 1.00 91.94 84 PRO A O 1
ATOM 603 N N . PHE A 1 85 ? 9.583 -13.787 -17.180 1.00 91.94 85 PHE A N 1
ATOM 604 C CA . PHE A 1 85 ? 10.220 -14.756 -18.080 1.00 91.94 85 PHE A CA 1
ATOM 605 C C . PHE A 1 85 ? 9.220 -15.516 -18.969 1.00 91.94 85 PHE A C 1
ATOM 607 O O . PHE A 1 85 ? 9.625 -16.250 -19.870 1.00 91.94 85 PHE A O 1
ATOM 614 N N . ILE A 1 86 ? 7.914 -15.345 -18.745 1.00 94.12 86 ILE A N 1
ATOM 615 C CA . ILE A 1 86 ? 6.839 -16.015 -19.481 1.00 94.12 86 ILE A CA 1
ATOM 616 C C . ILE A 1 86 ? 6.158 -14.985 -20.391 1.00 94.12 86 ILE A C 1
ATOM 618 O O . ILE A 1 86 ? 5.334 -14.203 -19.935 1.00 94.12 86 ILE A O 1
ATOM 622 N N . LEU A 1 87 ? 6.448 -14.996 -21.696 1.00 92.56 87 LEU A N 1
ATOM 623 C CA . LEU A 1 87 ? 6.003 -13.938 -22.621 1.00 92.56 87 LEU A CA 1
ATOM 624 C C . LEU A 1 87 ? 4.480 -13.692 -22.625 1.00 92.56 87 LEU A C 1
ATOM 626 O O . LEU A 1 87 ? 4.039 -12.557 -22.479 1.00 92.56 87 LEU A O 1
ATOM 630 N N . PHE A 1 88 ? 3.673 -14.745 -22.796 1.00 91.38 88 PHE A N 1
ATOM 631 C CA . PHE A 1 88 ? 2.219 -14.601 -22.962 1.00 91.38 88 PHE A CA 1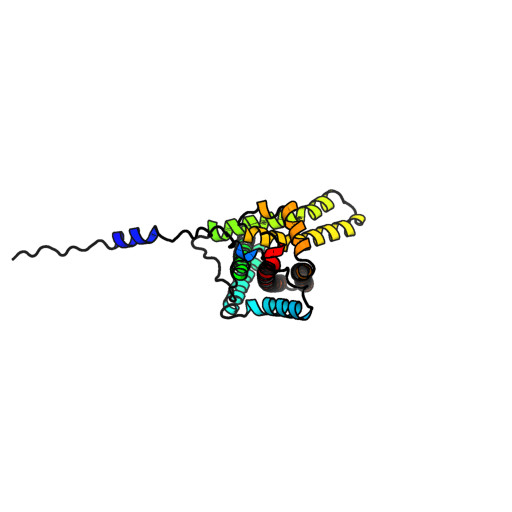
ATOM 632 C C . PHE A 1 88 ? 1.434 -14.661 -21.642 1.00 91.38 88 PHE A C 1
ATOM 634 O O . PHE A 1 88 ? 0.404 -14.009 -21.514 1.00 91.38 88 PHE A O 1
ATOM 641 N N . GLY A 1 89 ? 1.910 -15.428 -20.656 1.00 92.88 89 GLY A N 1
ATOM 642 C CA . GLY A 1 89 ? 1.241 -15.597 -19.357 1.00 92.88 89 GLY A CA 1
ATOM 643 C C . GLY A 1 89 ? 1.792 -14.710 -18.237 1.00 92.88 89 GLY A C 1
ATOM 644 O O . GLY A 1 89 ? 1.103 -14.452 -17.255 1.00 92.88 89 GLY A O 1
ATOM 645 N N . GLY A 1 90 ? 3.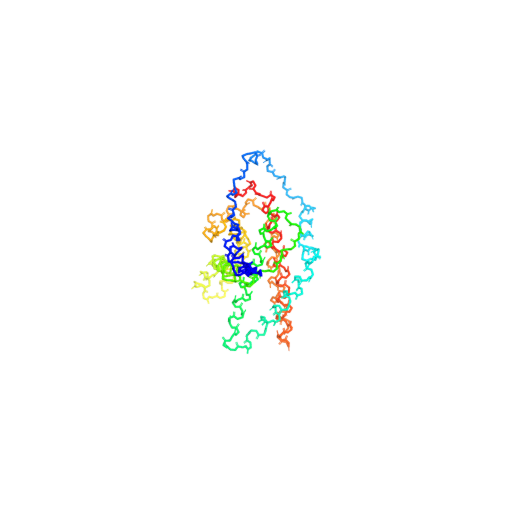017 -14.214 -18.383 1.00 93.94 90 GLY A N 1
ATOM 646 C CA . GLY A 1 90 ? 3.729 -13.436 -17.375 1.00 93.94 90 GLY A CA 1
ATOM 647 C C . GLY A 1 90 ? 3.011 -12.169 -16.934 1.00 93.94 90 GLY A C 1
ATOM 648 O O . GLY A 1 90 ? 2.763 -12.015 -15.739 1.00 93.94 90 GLY A O 1
ATOM 649 N N . PRO A 1 91 ? 2.612 -11.280 -17.863 1.00 93.88 91 PRO A N 1
ATOM 650 C CA . PRO A 1 91 ? 1.869 -10.073 -17.510 1.00 93.88 91 PRO A CA 1
ATOM 651 C C . PRO A 1 91 ? 0.569 -10.376 -16.756 1.00 93.88 91 PRO A C 1
ATOM 653 O O . PRO A 1 91 ? 0.242 -9.682 -15.798 1.00 93.88 91 PRO A O 1
ATOM 656 N N . PHE A 1 92 ? -0.138 -11.446 -17.134 1.00 94.62 92 PHE A N 1
ATOM 657 C CA . PHE A 1 92 ? -1.348 -11.879 -16.436 1.00 94.62 92 PHE A CA 1
ATOM 658 C C . PHE A 1 92 ? -1.047 -12.322 -14.999 1.00 94.62 92 PHE A C 1
ATOM 660 O O . PHE A 1 92 ? -1.724 -11.876 -14.078 1.00 94.62 92 PHE A O 1
ATOM 667 N N . ILE A 1 93 ? 0.003 -13.125 -14.789 1.00 94.62 93 ILE A N 1
ATOM 668 C CA . ILE A 1 93 ? 0.462 -13.542 -13.452 1.00 94.62 93 ILE A CA 1
ATOM 669 C C . ILE A 1 93 ? 0.821 -12.324 -12.593 1.00 94.62 93 ILE A C 1
ATOM 671 O O . ILE A 1 93 ? 0.454 -12.271 -11.422 1.00 94.62 93 ILE A O 1
ATOM 675 N N . MET A 1 94 ? 1.506 -11.335 -13.168 1.00 94.06 94 MET A N 1
ATOM 676 C CA . MET A 1 94 ? 1.916 -10.124 -12.453 1.00 94.06 94 MET A CA 1
ATOM 677 C C . MET A 1 94 ? 0.716 -9.269 -12.039 1.00 94.06 94 MET A C 1
ATOM 679 O O . MET A 1 94 ? 0.624 -8.864 -10.882 1.00 94.06 94 MET A O 1
ATOM 683 N N . VAL A 1 95 ? -0.220 -9.021 -12.960 1.00 94.81 95 VAL A N 1
ATOM 684 C CA . VAL A 1 95 ? -1.433 -8.238 -12.676 1.00 94.81 95 VAL A CA 1
ATOM 685 C C . VAL A 1 95 ? -2.316 -8.964 -11.667 1.00 94.81 95 VAL A C 1
ATOM 687 O O . VAL A 1 95 ? -2.711 -8.375 -10.663 1.00 94.81 95 VAL A O 1
ATOM 690 N N . PHE A 1 96 ? -2.585 -10.250 -11.893 1.00 94.69 96 PHE A N 1
ATOM 691 C CA . PHE A 1 96 ? -3.416 -11.048 -10.999 1.00 94.69 96 PHE A CA 1
ATOM 692 C C . PHE A 1 96 ? -2.786 -11.179 -9.610 1.00 94.69 96 PHE A C 1
ATOM 694 O O . PHE A 1 96 ? -3.470 -10.990 -8.609 1.00 94.69 96 PHE A O 1
ATOM 701 N N . GLY A 1 97 ? -1.477 -11.432 -9.534 1.00 94.75 97 GLY A N 1
ATOM 702 C CA . GLY A 1 97 ? -0.742 -11.488 -8.273 1.00 94.75 97 GLY A CA 1
ATOM 703 C C . GLY A 1 97 ? -0.788 -10.160 -7.518 1.00 94.75 97 GLY A C 1
ATOM 704 O O . GLY A 1 97 ? -1.084 -10.146 -6.325 1.00 94.75 97 GLY A O 1
ATOM 705 N N . ALA A 1 98 ? -0.595 -9.032 -8.209 1.00 94.81 98 ALA A N 1
ATOM 706 C CA . ALA A 1 98 ? -0.718 -7.708 -7.601 1.00 94.81 98 ALA A CA 1
ATOM 707 C C . ALA A 1 98 ? -2.133 -7.451 -7.056 1.00 94.81 98 ALA A C 1
ATOM 709 O O . ALA A 1 98 ? -2.278 -6.938 -5.947 1.00 94.81 98 ALA A O 1
ATOM 710 N N . TRP A 1 99 ? -3.179 -7.842 -7.789 1.00 96.31 99 TRP A N 1
ATOM 711 C CA . TRP A 1 99 ? -4.566 -7.728 -7.326 1.00 96.31 99 TRP A CA 1
ATOM 712 C C . TRP A 1 99 ? -4.873 -8.646 -6.146 1.00 96.31 99 TRP A C 1
ATOM 714 O O . TRP A 1 99 ? -5.552 -8.231 -5.211 1.00 96.31 99 TRP A O 1
ATOM 724 N N . TYR A 1 100 ? -4.327 -9.858 -6.145 1.00 95.94 100 TYR A N 1
ATOM 725 C CA . TYR A 1 100 ? -4.458 -10.798 -5.037 1.00 95.94 100 TYR A CA 1
ATOM 726 C C . TYR A 1 100 ? -3.820 -10.254 -3.753 1.00 95.94 100 TYR A C 1
ATOM 728 O O . TYR A 1 100 ? -4.444 -10.259 -2.690 1.00 95.94 100 TYR A O 1
ATOM 736 N N . PHE A 1 101 ? -2.614 -9.689 -3.854 1.00 96.50 101 PHE A N 1
ATOM 737 C CA . PHE A 1 101 ? -1.964 -9.010 -2.733 1.00 96.50 101 PHE A CA 1
ATOM 738 C C . PHE A 1 101 ? -2.715 -7.748 -2.291 1.00 96.50 101 PHE A C 1
ATOM 740 O O . PHE A 1 101 ? -2.805 -7.494 -1.091 1.00 96.50 101 PHE A O 1
ATOM 747 N N . ALA A 1 102 ? -3.292 -6.982 -3.221 1.00 96.88 102 ALA A N 1
ATOM 748 C CA . ALA A 1 102 ? -4.120 -5.822 -2.893 1.00 96.88 102 ALA A CA 1
ATOM 749 C C . ALA A 1 102 ? -5.391 -6.215 -2.124 1.00 96.88 102 ALA A C 1
ATOM 751 O O . ALA A 1 102 ? -5.720 -5.575 -1.127 1.00 96.88 102 ALA A O 1
ATOM 752 N N . ALA A 1 103 ? -6.070 -7.290 -2.532 1.00 96.56 103 ALA A N 1
ATOM 753 C CA . ALA A 1 103 ? -7.231 -7.824 -1.821 1.00 96.56 103 ALA A CA 1
ATOM 754 C C . ALA A 1 103 ? -6.879 -8.232 -0.387 1.00 96.56 103 ALA A C 1
ATOM 756 O O . ALA A 1 103 ? -7.534 -7.798 0.561 1.00 96.56 103 ALA A O 1
ATOM 757 N N . TYR A 1 104 ? -5.783 -8.972 -0.214 1.00 97.38 104 TYR A N 1
ATOM 758 C CA . TYR A 1 104 ? -5.300 -9.339 1.115 1.00 97.38 104 TYR A CA 1
ATOM 759 C C . TYR A 1 104 ? -4.913 -8.108 1.956 1.00 97.38 104 TYR A C 1
ATOM 761 O O . TYR A 1 104 ? -5.255 -8.021 3.134 1.00 97.38 104 TYR A O 1
ATOM 769 N N . TYR A 1 105 ? -4.261 -7.106 1.355 1.00 97.88 105 TYR A N 1
ATOM 770 C CA . TYR A 1 105 ? -3.935 -5.838 2.020 1.00 97.88 105 TYR A CA 1
ATOM 771 C C . TYR A 1 105 ? -5.190 -5.116 2.535 1.00 97.88 105 TYR A C 1
ATOM 773 O O . TYR A 1 105 ? -5.218 -4.659 3.680 1.00 97.88 105 TYR A O 1
ATOM 781 N N . PHE A 1 106 ? -6.248 -5.055 1.721 1.00 97.69 106 PHE A N 1
ATOM 782 C CA . PHE A 1 106 ? -7.536 -4.461 2.094 1.00 97.69 106 PHE A CA 1
ATOM 783 C C . PHE A 1 106 ? -8.180 -5.222 3.257 1.00 97.69 106 PHE A C 1
ATOM 785 O O . PHE A 1 106 ? -8.684 -4.604 4.197 1.00 97.69 106 PHE A O 1
ATOM 792 N N . GLU A 1 107 ? -8.114 -6.552 3.239 1.00 97.00 107 GLU A N 1
ATOM 793 C CA . GLU A 1 107 ? -8.649 -7.391 4.310 1.00 97.00 107 GLU A CA 1
ATOM 794 C C . GLU A 1 107 ? -7.886 -7.205 5.631 1.00 97.00 107 GLU A C 1
ATOM 796 O O . GLU A 1 107 ? -8.505 -7.112 6.695 1.00 97.00 107 GLU A O 1
ATOM 801 N N . VAL A 1 108 ? -6.556 -7.062 5.593 1.00 97.75 108 VAL A N 1
ATOM 802 C CA . VAL A 1 108 ? -5.748 -6.751 6.788 1.00 97.75 108 VAL A CA 1
ATOM 803 C C . VAL A 1 108 ? -6.152 -5.401 7.385 1.00 97.75 108 VAL A C 1
ATOM 805 O O . VAL A 1 108 ? -6.311 -5.294 8.606 1.00 97.75 108 VAL A O 1
ATOM 808 N N . ILE A 1 109 ? -6.357 -4.376 6.549 1.00 97.75 109 ILE A N 1
ATOM 809 C CA . ILE A 1 109 ? -6.848 -3.065 7.001 1.00 97.75 109 ILE A CA 1
ATOM 810 C C . ILE A 1 109 ? -8.232 -3.220 7.644 1.00 97.75 109 ILE A C 1
ATOM 812 O O . ILE A 1 109 ? -8.406 -2.855 8.809 1.00 97.75 109 ILE A O 1
ATOM 816 N N . GLY A 1 110 ? -9.193 -3.815 6.932 1.00 96.81 110 GLY A N 1
ATOM 817 C CA . GLY A 1 110 ? -10.577 -3.947 7.396 1.00 96.81 110 GLY A CA 1
ATOM 818 C C . GLY A 1 110 ? -10.696 -4.749 8.694 1.00 96.81 110 GLY A C 1
ATOM 819 O O . GLY A 1 110 ? -11.318 -4.305 9.662 1.00 96.81 110 GLY A O 1
ATOM 820 N N . THR A 1 111 ? -10.027 -5.899 8.779 1.00 96.00 111 THR A N 1
ATOM 821 C CA . THR A 1 111 ? -10.015 -6.715 10.004 1.00 96.00 111 THR A CA 1
ATOM 822 C C . THR A 1 111 ? -9.344 -5.991 11.169 1.00 96.00 111 THR A C 1
ATOM 824 O O . THR A 1 111 ? -9.856 -6.031 12.291 1.00 96.00 111 THR A O 1
ATOM 827 N N . THR A 1 112 ? -8.271 -5.240 10.921 1.00 96.88 112 THR A N 1
ATOM 828 C CA . THR A 1 112 ? -7.619 -4.431 11.957 1.00 96.88 112 THR A CA 1
ATOM 829 C C . THR A 1 112 ? -8.526 -3.309 12.461 1.00 96.88 112 THR A C 1
ATOM 831 O O . THR A 1 112 ? -8.569 -3.062 13.668 1.00 96.88 112 THR A O 1
ATOM 834 N N . MET A 1 113 ? -9.286 -2.653 11.580 1.00 95.62 113 MET A N 1
ATOM 835 C CA . MET A 1 113 ? -10.222 -1.587 11.958 1.00 95.62 113 MET A CA 1
ATOM 836 C C . MET A 1 113 ? -11.335 -2.089 12.881 1.00 95.62 113 MET A C 1
ATOM 838 O O . MET A 1 113 ? -11.740 -1.370 13.791 1.00 95.62 113 MET A O 1
ATOM 842 N N . THR A 1 114 ? -11.765 -3.344 12.715 1.00 94.25 114 THR A N 1
ATOM 843 C CA . THR A 1 114 ? -12.726 -3.998 13.627 1.00 94.25 114 THR A CA 1
ATOM 844 C C . THR A 1 114 ? -12.100 -4.479 14.941 1.00 94.25 114 THR A C 1
ATOM 846 O O . THR A 1 114 ? -12.802 -4.937 15.838 1.00 94.25 114 THR A O 1
ATOM 849 N N . GLY A 1 115 ? -10.778 -4.353 15.088 1.00 93.88 115 GLY A N 1
ATOM 850 C CA . GLY A 1 115 ? -10.042 -4.734 16.289 1.00 93.88 115 GLY A CA 1
ATOM 851 C C . GLY A 1 115 ? -9.655 -6.207 16.365 1.00 93.88 115 GLY A C 1
ATOM 852 O O . GLY A 1 115 ? -9.316 -6.682 17.445 1.00 93.88 115 GLY A O 1
ATOM 853 N N . ARG A 1 116 ? -9.669 -6.932 15.240 1.00 93.81 116 ARG A N 1
ATOM 854 C CA . ARG A 1 116 ? -9.132 -8.295 15.176 1.00 93.81 116 ARG A CA 1
ATOM 855 C C . ARG A 1 116 ? -7.604 -8.258 15.280 1.00 93.81 116 ARG A C 1
ATOM 857 O O . ARG A 1 116 ? -6.952 -7.490 14.579 1.00 93.81 116 ARG A O 1
ATOM 864 N N . ASP A 1 117 ? -7.028 -9.106 16.131 1.00 93.75 117 ASP A N 1
ATOM 865 C CA . ASP A 1 117 ? -5.576 -9.136 16.391 1.00 93.75 117 ASP A CA 1
ATOM 866 C C . ASP A 1 117 ? -4.801 -10.214 15.624 1.00 93.75 117 ASP A C 1
ATOM 868 O O . ASP A 1 117 ? -3.580 -10.305 15.760 1.00 93.75 117 ASP A O 1
ATOM 872 N N . SER A 1 118 ? -5.486 -11.017 14.811 1.00 93.62 118 SER A N 1
ATOM 873 C CA . SER A 1 118 ? -4.862 -12.004 13.928 1.00 93.62 118 SER A CA 1
ATOM 874 C C . SER A 1 118 ? -4.914 -11.569 12.465 1.00 93.62 118 SER A C 1
ATOM 876 O O . SER A 1 118 ? -5.889 -10.907 12.088 1.00 93.62 118 SER A O 1
ATOM 878 N N . PRO A 1 119 ? -3.905 -11.946 11.656 1.00 95.31 119 PRO A N 1
ATOM 879 C CA . PRO A 1 119 ? -3.977 -11.858 10.201 1.00 95.31 119 PRO A CA 1
ATOM 880 C C . PRO A 1 119 ? -5.247 -12.538 9.664 1.00 95.31 119 PRO A C 1
ATOM 882 O O . PRO A 1 119 ? -5.689 -13.525 10.265 1.00 95.31 119 PRO A O 1
ATOM 885 N N . PRO A 1 120 ? -5.867 -12.001 8.599 1.00 95.31 120 PRO A N 1
ATOM 886 C CA . PRO A 1 120 ? -6.942 -12.689 7.904 1.00 95.31 120 PRO A CA 1
ATOM 887 C C . PRO A 1 120 ? -6.421 -13.924 7.166 1.00 95.31 120 PRO A C 1
ATOM 889 O O . PRO A 1 120 ? -5.214 -14.094 6.967 1.00 95.31 120 PRO A O 1
ATOM 892 N N . ASP A 1 121 ? -7.357 -14.769 6.750 1.00 94.44 121 ASP A N 1
ATOM 893 C CA . ASP A 1 121 ? -7.059 -15.854 5.829 1.00 94.44 121 ASP A CA 1
ATOM 894 C C . ASP A 1 121 ? -6.760 -15.293 4.432 1.00 94.44 121 ASP A C 1
ATOM 896 O O . ASP A 1 121 ? -6.992 -14.123 4.128 1.00 94.44 121 ASP A O 1
ATOM 900 N N . TRP A 1 122 ? -6.200 -16.132 3.566 1.00 93.81 122 TRP A N 1
ATOM 901 C CA . TRP A 1 122 ? -5.983 -15.748 2.177 1.00 93.81 122 TRP A CA 1
ATOM 902 C C . TRP A 1 122 ? -7.311 -15.571 1.426 1.00 93.81 122 TRP A C 1
ATOM 904 O O . TRP A 1 122 ? -8.241 -16.349 1.665 1.00 93.81 122 TRP A O 1
ATOM 914 N N . PRO A 1 123 ? -7.400 -14.626 0.466 1.00 92.06 123 PRO A N 1
ATOM 915 C CA . PRO A 1 123 ? -8.611 -14.440 -0.320 1.00 92.06 123 PRO A CA 1
ATOM 916 C C . PRO A 1 123 ? -8.990 -15.730 -1.049 1.00 92.06 123 PRO A C 1
ATOM 918 O O . PRO A 1 123 ? -8.172 -16.335 -1.746 1.00 92.06 123 PRO A O 1
ATOM 921 N N . SER A 1 124 ? -10.249 -16.153 -0.918 1.00 90.56 124 SER A N 1
ATOM 922 C CA . SER A 1 124 ? -10.721 -17.342 -1.627 1.00 90.56 124 SER A CA 1
ATOM 923 C C . SER A 1 124 ? -10.727 -17.110 -3.138 1.00 90.56 124 SER A C 1
ATOM 925 O O . SER A 1 124 ? -11.315 -16.142 -3.630 1.00 90.56 124 SER A O 1
ATOM 927 N N . LEU A 1 125 ? -10.146 -18.058 -3.879 1.00 89.06 125 LEU A N 1
ATOM 928 C CA . LEU A 1 125 ? -10.195 -18.096 -5.342 1.00 89.06 125 LEU A CA 1
ATOM 929 C C . LEU A 1 125 ? -11.579 -18.503 -5.881 1.00 89.06 125 LEU A C 1
ATOM 931 O O . LEU A 1 125 ? -11.856 -18.273 -7.056 1.00 89.06 125 LEU A O 1
ATOM 935 N N . SER A 1 126 ? -12.458 -19.086 -5.051 1.00 88.25 126 SER A N 1
ATOM 936 C CA . SER A 1 126 ? -13.775 -19.579 -5.492 1.00 88.25 126 SER A CA 1
ATOM 937 C C . SER A 1 126 ? -14.697 -18.460 -5.981 1.00 88.25 126 SER A C 1
ATOM 939 O O . SER A 1 126 ? -15.443 -18.654 -6.932 1.00 88.25 126 SER A O 1
ATOM 941 N N . ASN A 1 127 ? -14.592 -17.278 -5.366 1.00 83.31 127 ASN A N 1
ATOM 942 C CA . ASN A 1 127 ? -15.338 -16.070 -5.727 1.00 83.31 127 ASN A CA 1
ATOM 943 C C . ASN A 1 127 ? -14.389 -15.008 -6.300 1.00 83.31 127 ASN A C 1
ATOM 945 O O . ASN A 1 127 ? -14.544 -13.819 -6.034 1.00 83.31 127 ASN A O 1
ATOM 949 N N . GLY A 1 128 ? -13.366 -15.455 -7.041 1.00 76.56 128 GLY A N 1
ATOM 950 C CA . GLY A 1 128 ? -12.184 -14.654 -7.358 1.00 76.56 128 GLY A CA 1
ATOM 951 C C . GLY A 1 128 ? -12.467 -13.330 -8.068 1.00 76.56 128 GLY A C 1
ATOM 952 O O . GLY A 1 128 ? -11.719 -12.377 -7.881 1.00 76.56 128 GLY A O 1
ATOM 953 N N . LEU A 1 129 ? -13.546 -13.223 -8.848 1.00 76.62 129 LEU A N 1
ATOM 954 C CA . LEU A 1 129 ? -13.917 -11.942 -9.453 1.00 76.62 129 LEU A CA 1
ATOM 955 C C . LEU A 1 129 ? -14.260 -10.907 -8.373 1.00 76.62 129 LEU A C 1
ATOM 957 O O . LEU A 1 129 ? -13.598 -9.881 -8.292 1.00 76.62 129 LEU A O 1
ATOM 961 N N . ASP A 1 130 ? -15.201 -11.183 -7.480 1.00 84.00 130 ASP A N 1
ATOM 962 C CA . ASP A 1 130 ? -15.619 -10.179 -6.497 1.00 84.00 130 ASP A CA 1
ATOM 963 C C . ASP A 1 130 ? -14.573 -9.970 -5.392 1.00 84.00 130 ASP A C 1
ATOM 965 O O . ASP A 1 130 ? -14.349 -8.840 -4.953 1.00 84.00 130 ASP A O 1
ATOM 969 N N . SER A 1 131 ? -13.887 -11.040 -4.971 1.00 88.38 131 SER A N 1
ATOM 970 C CA . SER A 1 131 ? -12.913 -10.979 -3.874 1.00 88.38 131 SER A CA 1
ATOM 971 C C . SER A 1 131 ? -11.554 -10.402 -4.278 1.00 88.38 131 SER A C 1
ATOM 973 O O . SER A 1 131 ? -10.862 -9.864 -3.418 1.00 88.38 131 SER A O 1
ATOM 975 N N . ILE A 1 132 ? -11.155 -10.490 -5.555 1.00 94.50 132 ILE A N 1
ATOM 976 C CA . ILE A 1 132 ? -9.807 -10.097 -6.013 1.00 94.50 132 ILE A CA 1
ATOM 977 C C . ILE A 1 132 ? -9.861 -8.936 -7.002 1.00 94.50 132 ILE A C 1
ATOM 979 O O . ILE A 1 132 ? -9.101 -7.975 -6.865 1.00 94.50 132 ILE A O 1
ATOM 983 N N . PHE A 1 133 ? -10.757 -8.995 -7.993 1.00 95.19 133 PHE A N 1
ATOM 984 C CA . PHE A 1 133 ? -10.800 -7.994 -9.062 1.00 95.19 133 PHE A CA 1
ATOM 985 C C . PHE A 1 133 ? -11.165 -6.614 -8.518 1.00 95.19 133 PHE A C 1
ATOM 987 O O . PHE A 1 133 ? -10.513 -5.625 -8.854 1.00 95.19 133 PHE A O 1
ATOM 994 N N . TRP A 1 134 ? -12.187 -6.537 -7.660 1.00 95.44 134 TRP A N 1
ATOM 995 C CA . TRP A 1 134 ? -12.677 -5.254 -7.161 1.00 95.44 134 TRP A CA 1
ATOM 996 C C . TRP A 1 134 ? -11.663 -4.532 -6.257 1.00 95.44 134 TRP A C 1
ATOM 998 O O . TRP A 1 134 ? -11.337 -3.380 -6.565 1.00 95.44 134 TRP A O 1
ATOM 1008 N N . PRO A 1 135 ? -11.066 -5.174 -5.229 1.00 96.12 135 PRO A N 1
ATOM 1009 C CA . PRO A 1 135 ? -9.984 -4.554 -4.459 1.00 96.12 135 PRO A CA 1
ATOM 1010 C C . PRO A 1 135 ? -8.757 -4.213 -5.313 1.00 96.12 135 PRO A C 1
ATOM 1012 O O . PRO A 1 135 ? -8.152 -3.157 -5.134 1.00 96.12 135 PRO A O 1
ATOM 1015 N N . GLY A 1 136 ? -8.410 -5.067 -6.283 1.00 96.62 136 GLY A N 1
ATOM 1016 C CA . GLY A 1 136 ? -7.316 -4.813 -7.220 1.00 96.62 136 GLY A CA 1
ATOM 1017 C C . GLY A 1 136 ? -7.529 -3.547 -8.053 1.00 96.62 136 GLY A C 1
ATOM 1018 O O . GLY A 1 136 ? -6.632 -2.707 -8.152 1.00 96.62 136 GLY A O 1
ATOM 1019 N N . LEU A 1 137 ? -8.735 -3.363 -8.597 1.00 97.00 137 LEU A N 1
ATOM 1020 C CA . LEU A 1 137 ? -9.105 -2.170 -9.360 1.00 97.00 137 LEU A CA 1
ATOM 1021 C C . LEU A 1 137 ? -9.151 -0.916 -8.479 1.00 97.00 137 LEU A C 1
ATOM 1023 O O . LEU A 1 137 ? -8.711 0.155 -8.899 1.00 97.00 137 LEU A O 1
ATOM 1027 N N . GLN A 1 138 ? -9.643 -1.045 -7.247 1.00 97.69 138 GLN A N 1
ATOM 1028 C CA . GLN A 1 138 ? -9.637 0.033 -6.261 1.00 97.69 138 GLN A CA 1
ATOM 1029 C C . GLN A 1 138 ? -8.212 0.470 -5.906 1.00 97.69 138 GLN A C 1
ATOM 1031 O O . G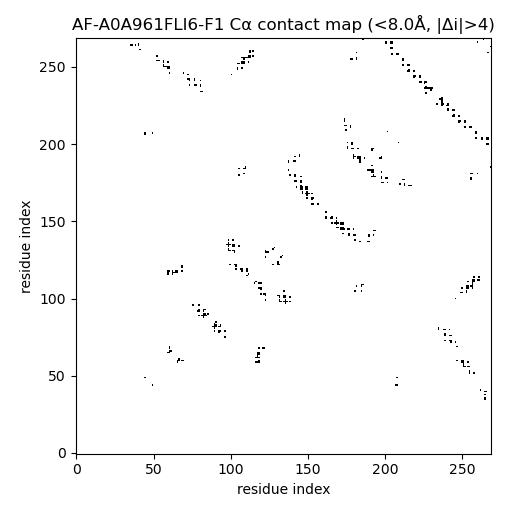LN A 1 138 ? -7.916 1.662 -5.954 1.00 97.69 138 GLN A O 1
ATOM 1036 N N . MET A 1 139 ? -7.314 -0.475 -5.621 1.00 98.00 139 MET A N 1
ATOM 1037 C CA . MET A 1 139 ? -5.904 -0.186 -5.353 1.00 98.00 139 MET A CA 1
ATOM 1038 C C . MET A 1 139 ? -5.221 0.465 -6.560 1.00 98.00 139 MET A C 1
ATOM 1040 O O . MET A 1 139 ? -4.498 1.447 -6.397 1.00 98.00 139 MET A O 1
ATOM 1044 N N . LEU A 1 140 ? -5.488 -0.019 -7.779 1.00 97.81 140 LEU A N 1
ATOM 1045 C CA . LEU A 1 140 ? -4.984 0.608 -9.003 1.00 97.81 140 LEU A CA 1
ATOM 1046 C C . LEU A 1 140 ? -5.473 2.056 -9.130 1.00 97.81 140 LEU A C 1
ATOM 1048 O O . LEU A 1 140 ? -4.681 2.952 -9.408 1.00 97.81 140 LEU A O 1
ATOM 1052 N N . GLY A 1 141 ? -6.761 2.304 -8.884 1.00 98.25 141 GLY A N 1
ATOM 1053 C CA . GLY A 1 141 ? -7.326 3.650 -8.881 1.00 98.25 141 GLY A CA 1
ATOM 1054 C C . GLY A 1 141 ? -6.673 4.562 -7.840 1.00 98.25 141 GLY A C 1
ATOM 1055 O O . GLY A 1 141 ? -6.330 5.700 -8.155 1.00 98.25 141 GLY A O 1
ATOM 1056 N N . VAL A 1 142 ? -6.444 4.060 -6.622 1.00 98.44 142 VAL A N 1
ATOM 1057 C CA . VAL A 1 142 ? -5.731 4.796 -5.566 1.00 98.44 142 VAL A CA 1
ATOM 1058 C C . VAL A 1 142 ? -4.303 5.119 -5.994 1.00 98.44 142 VAL A C 1
ATOM 1060 O O . VAL A 1 142 ? -3.884 6.269 -5.858 1.00 98.44 142 VAL A O 1
ATOM 1063 N N . ALA A 1 143 ? -3.567 4.151 -6.543 1.00 97.38 143 ALA A N 1
ATOM 1064 C CA . ALA A 1 143 ? -2.206 4.357 -7.027 1.00 97.38 143 ALA A CA 1
ATOM 1065 C C . ALA A 1 143 ? -2.163 5.432 -8.123 1.00 97.38 143 ALA A C 1
ATOM 1067 O O . ALA A 1 143 ? -1.378 6.371 -8.028 1.00 97.38 143 ALA A O 1
ATOM 1068 N N . LEU A 1 144 ? -3.074 5.365 -9.101 1.00 97.75 144 LEU A N 1
ATOM 1069 C CA . LEU A 1 144 ? -3.178 6.367 -10.163 1.00 97.75 144 LEU A CA 1
ATOM 1070 C C . LEU A 1 144 ? -3.458 7.764 -9.603 1.00 97.75 144 LEU A C 1
ATOM 1072 O O . LEU A 1 144 ? -2.733 8.692 -9.947 1.00 97.75 144 LEU A O 1
ATOM 1076 N N . ILE A 1 145 ? -4.452 7.915 -8.717 1.00 98.25 145 ILE A N 1
ATOM 1077 C CA . ILE A 1 145 ? -4.784 9.206 -8.084 1.00 98.25 145 ILE A CA 1
ATOM 1078 C C . ILE A 1 145 ? -3.582 9.757 -7.305 1.00 98.25 145 ILE A C 1
ATOM 1080 O O . ILE A 1 145 ? -3.276 10.945 -7.408 1.00 98.25 145 ILE A O 1
ATOM 1084 N N . SER A 1 146 ? -2.889 8.897 -6.554 1.00 97.81 146 SER A N 1
ATOM 1085 C CA . SER A 1 146 ? -1.726 9.271 -5.737 1.00 97.81 146 SER A CA 1
ATOM 1086 C C . SER A 1 146 ? -0.551 9.743 -6.595 1.00 97.81 146 SER A C 1
ATOM 1088 O O . SER A 1 146 ? 0.135 10.693 -6.226 1.00 97.81 146 SER A O 1
ATOM 1090 N N . SER A 1 147 ? -0.343 9.113 -7.753 1.00 96.62 147 SER A N 1
ATOM 1091 C CA . SER A 1 147 ? 0.742 9.424 -8.688 1.00 96.62 147 SER A CA 1
ATOM 1092 C C . SER A 1 147 ? 0.417 10.551 -9.675 1.00 96.62 147 SER A C 1
ATOM 1094 O O . SER A 1 147 ? 1.303 10.962 -10.423 1.00 96.62 147 SER A O 1
ATOM 1096 N N . LEU A 1 148 ? -0.809 11.098 -9.692 1.00 96.75 148 LEU A N 1
ATOM 1097 C CA . LEU A 1 148 ? -1.183 12.177 -10.621 1.00 96.75 148 LEU A CA 1
ATOM 1098 C C . LEU A 1 148 ? -0.224 13.381 -10.578 1.00 96.75 148 LEU A C 1
ATOM 1100 O O . LEU A 1 148 ? 0.170 13.833 -11.656 1.00 96.75 148 LEU A O 1
ATOM 1104 N N . PRO A 1 149 ? 0.195 13.909 -9.406 1.00 95.88 149 PRO A N 1
ATOM 1105 C CA . PRO A 1 149 ? 1.124 15.039 -9.374 1.00 95.88 149 PRO A CA 1
ATOM 1106 C C . PRO A 1 149 ? 2.495 14.696 -9.953 1.00 95.88 149 PRO A C 1
ATOM 1108 O O . PRO A 1 149 ? 3.071 15.507 -10.672 1.00 95.88 149 PRO A O 1
ATOM 1111 N N . GLU A 1 150 ? 2.999 13.490 -9.693 1.00 94.88 150 GLU A N 1
ATOM 1112 C CA . GLU A 1 150 ? 4.268 13.020 -10.250 1.00 94.88 150 GLU A CA 1
ATOM 1113 C C . GLU A 1 150 ? 4.197 12.902 -11.778 1.00 94.88 150 GLU A C 1
ATOM 1115 O O . GLU A 1 150 ? 5.064 13.429 -12.475 1.00 94.88 150 GLU A O 1
ATOM 1120 N N . ILE A 1 151 ? 3.131 12.286 -12.304 1.00 95.00 151 ILE A N 1
ATOM 1121 C CA . ILE A 1 151 ? 2.893 12.139 -13.748 1.00 95.00 151 ILE A CA 1
ATOM 1122 C C . I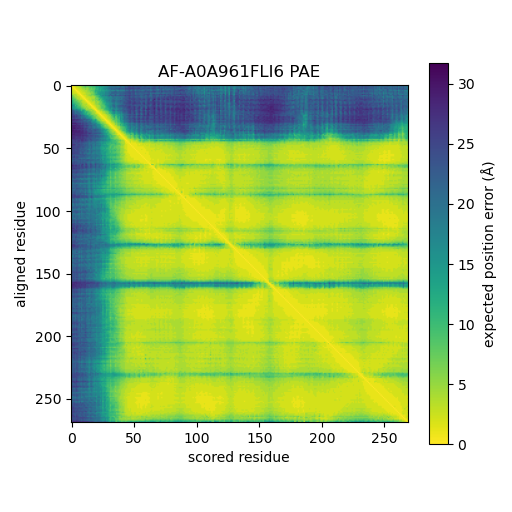LE A 1 151 ? 2.763 13.512 -14.416 1.00 95.00 151 ILE A C 1
ATOM 1124 O O . ILE A 1 151 ? 3.350 13.744 -15.476 1.00 95.00 151 ILE A O 1
ATOM 1128 N N . ALA A 1 152 ? 2.021 14.437 -13.800 1.00 95.38 152 ALA A N 1
ATOM 1129 C CA . ALA A 1 152 ? 1.865 15.795 -14.306 1.00 95.38 152 ALA A CA 1
ATOM 1130 C C . ALA A 1 152 ? 3.221 16.507 -14.382 1.00 95.38 152 ALA A C 1
ATOM 1132 O O . ALA A 1 152 ? 3.589 16.999 -15.445 1.00 95.38 152 ALA A O 1
ATOM 1133 N N . ILE A 1 153 ? 4.003 16.499 -13.299 1.00 94.50 153 ILE A N 1
ATOM 1134 C CA . ILE A 1 153 ? 5.338 17.112 -13.264 1.00 94.50 153 ILE A CA 1
ATOM 1135 C C . ILE A 1 153 ? 6.240 16.496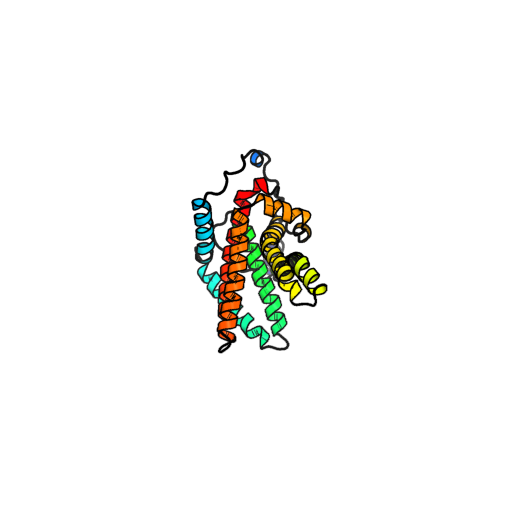 -14.337 1.00 94.50 153 ILE A C 1
ATOM 1137 O O . ILE A 1 153 ? 6.796 17.230 -15.150 1.00 94.50 153 ILE A O 1
ATOM 1141 N N . ALA A 1 154 ? 6.316 15.164 -14.407 1.00 92.50 154 ALA A N 1
ATOM 1142 C CA . ALA A 1 154 ? 7.127 14.453 -15.396 1.00 92.50 154 ALA A CA 1
ATOM 1143 C C . ALA A 1 154 ? 6.741 14.784 -16.849 1.00 92.50 154 ALA A C 1
ATOM 1145 O O . ALA A 1 154 ? 7.601 14.764 -17.725 1.00 92.50 154 ALA A O 1
ATOM 1146 N N . SER A 1 155 ? 5.474 15.124 -17.105 1.00 93.56 155 SER A N 1
ATOM 1147 C CA . SER A 1 155 ? 4.986 15.498 -18.439 1.00 93.56 155 SER A CA 1
ATOM 1148 C C . SER A 1 155 ? 5.369 16.924 -18.853 1.00 93.56 155 SER A C 1
ATOM 1150 O O . SER A 1 155 ? 5.443 17.209 -20.047 1.00 93.56 155 SER A O 1
ATOM 1152 N N . PHE A 1 156 ? 5.614 17.824 -17.894 1.00 93.69 156 PHE A N 1
ATOM 1153 C CA . PHE A 1 156 ? 5.937 19.233 -18.160 1.00 93.69 156 PHE A CA 1
ATOM 1154 C C . PHE A 1 156 ? 7.416 19.585 -17.946 1.00 93.69 156 PHE A C 1
ATOM 1156 O O . PHE A 1 156 ? 7.871 20.613 -18.445 1.00 93.69 156 PHE A O 1
ATOM 1163 N N . THR A 1 157 ? 8.186 18.754 -17.240 1.00 91.38 157 THR A N 1
ATOM 1164 C CA . THR A 1 157 ? 9.618 18.984 -16.995 1.00 91.38 157 THR A CA 1
ATOM 1165 C C . THR A 1 157 ? 10.472 18.008 -17.803 1.00 91.38 157 THR A C 1
ATOM 1167 O O . THR A 1 157 ? 10.588 16.839 -17.441 1.00 91.38 157 THR A O 1
ATOM 1170 N N . ALA A 1 158 ? 11.096 18.484 -18.885 1.00 78.88 158 ALA A N 1
ATOM 1171 C CA . ALA A 1 158 ? 11.985 17.676 -19.730 1.00 78.88 158 ALA A CA 1
ATOM 1172 C C . ALA A 1 158 ? 13.466 17.695 -19.285 1.00 78.88 158 ALA A C 1
ATOM 1174 O O . ALA A 1 158 ? 14.268 16.929 -19.813 1.00 78.88 158 ALA A O 1
ATOM 1175 N N . SER A 1 159 ? 13.844 18.566 -18.341 1.00 80.62 159 SER A N 1
ATOM 1176 C CA . SER A 1 159 ? 15.232 18.790 -17.911 1.00 80.62 159 SER A CA 1
ATOM 1177 C C . SER A 1 159 ? 15.538 18.228 -16.513 1.00 80.62 159 SER A C 1
ATOM 1179 O O . SER A 1 159 ? 14.651 18.060 -15.675 1.00 80.62 159 SER A O 1
ATOM 1181 N N . GLU A 1 160 ? 16.830 17.998 -16.245 1.00 77.69 160 GLU A N 1
ATOM 1182 C CA . GLU A 1 160 ? 17.405 17.648 -14.927 1.00 77.69 160 GLU A CA 1
ATOM 1183 C C . GLU A 1 160 ? 16.997 18.631 -13.805 1.00 77.69 160 GLU A C 1
ATOM 1185 O O . GLU A 1 160 ? 16.912 18.259 -12.631 1.00 77.69 160 GLU A O 1
ATOM 1190 N N . GLU A 1 161 ? 16.668 19.877 -14.166 1.00 78.50 161 GLU A N 1
ATOM 1191 C CA . GLU A 1 161 ? 16.190 20.920 -13.247 1.00 78.50 161 GLU A CA 1
ATOM 1192 C C . GLU A 1 161 ? 14.858 20.546 -12.566 1.00 78.50 161 GLU A C 1
ATOM 1194 O O . GLU A 1 161 ? 14.551 21.036 -11.480 1.00 78.50 161 GLU A O 1
ATOM 1199 N N . GLY A 1 162 ? 14.086 19.621 -13.151 1.00 85.75 162 GLY A N 1
ATOM 1200 C CA . GLY A 1 162 ? 12.846 19.097 -12.576 1.00 85.75 162 GLY A CA 1
ATOM 1201 C C . GLY A 1 162 ? 13.037 18.052 -11.471 1.00 85.75 162 GLY A C 1
ATOM 1202 O O . GLY A 1 162 ? 12.046 17.599 -10.900 1.00 85.75 162 GLY A O 1
ATOM 1203 N N . SER A 1 163 ? 14.270 17.647 -11.148 1.00 89.44 163 SER A N 1
ATOM 1204 C CA . SER A 1 163 ? 14.553 16.569 -10.181 1.00 89.44 163 SER A CA 1
ATOM 1205 C C . SER A 1 163 ? 13.916 16.798 -8.805 1.00 89.44 163 SER A C 1
ATOM 1207 O O . SER A 1 163 ? 13.277 15.892 -8.267 1.00 89.44 163 SER A O 1
ATOM 1209 N N . PHE A 1 164 ? 13.999 18.019 -8.268 1.00 92.44 164 PHE A N 1
ATOM 1210 C CA . PHE A 1 164 ? 13.361 18.369 -6.995 1.00 92.44 164 PHE A CA 1
ATOM 1211 C C . PHE A 1 164 ? 11.829 18.277 -7.062 1.00 92.44 164 PHE A C 1
ATOM 1213 O O . PHE A 1 164 ? 11.201 17.735 -6.154 1.00 92.44 164 PHE A O 1
ATOM 1220 N N . LEU A 1 165 ? 11.217 18.757 -8.150 1.00 94.44 165 LEU A N 1
ATOM 1221 C CA . LEU A 1 165 ? 9.765 18.678 -8.343 1.00 94.44 165 LEU A CA 1
ATOM 1222 C C . LEU A 1 165 ? 9.300 17.224 -8.481 1.00 94.44 165 LEU A C 1
ATOM 1224 O O . LEU A 1 165 ? 8.282 16.850 -7.906 1.00 94.44 165 LEU A O 1
ATOM 1228 N N . ARG A 1 166 ? 10.063 16.381 -9.184 1.00 92.81 166 ARG A N 1
ATOM 1229 C CA . ARG A 1 166 ? 9.777 14.943 -9.298 1.00 92.81 166 ARG A CA 1
ATOM 1230 C C . ARG A 1 166 ? 9.850 14.251 -7.941 1.00 92.81 166 ARG A C 1
ATOM 1232 O O . ARG A 1 166 ? 8.941 13.499 -7.606 1.00 92.81 166 ARG A O 1
ATOM 1239 N N . LEU A 1 167 ? 10.866 14.567 -7.132 1.00 93.06 167 LEU A N 1
ATOM 1240 C CA . LEU A 1 167 ? 10.965 14.066 -5.760 1.00 93.06 167 LEU A CA 1
ATOM 1241 C C . LEU A 1 167 ? 9.773 14.521 -4.906 1.00 93.06 167 LEU A C 1
ATOM 1243 O O . LEU A 1 167 ? 9.226 13.720 -4.155 1.00 93.06 167 LEU A O 1
ATOM 1247 N N . ALA A 1 168 ? 9.334 15.774 -5.044 1.00 95.12 168 ALA A N 1
ATOM 1248 C CA . ALA A 1 168 ? 8.146 16.273 -4.355 1.00 95.12 168 ALA A CA 1
ATOM 1249 C C . ALA A 1 168 ? 6.862 15.545 -4.802 1.00 95.12 168 ALA A C 1
ATOM 1251 O O . ALA A 1 168 ? 6.021 15.226 -3.963 1.00 95.12 168 ALA A O 1
ATOM 1252 N N . GLY A 1 169 ? 6.727 15.235 -6.096 1.00 95.88 169 GLY A N 1
ATOM 1253 C CA . GLY A 1 169 ? 5.627 14.434 -6.641 1.00 95.88 169 GLY A CA 1
ATOM 1254 C C . GLY A 1 169 ? 5.604 13.006 -6.088 1.00 95.88 169 GLY A C 1
ATOM 1255 O O . GLY A 1 169 ? 4.563 12.552 -5.616 1.00 95.88 169 GLY A O 1
ATOM 1256 N N . ALA A 1 170 ? 6.757 12.335 -6.058 1.00 93.56 170 ALA A N 1
ATOM 1257 C CA . ALA A 1 170 ? 6.895 11.003 -5.468 1.00 93.56 170 ALA A CA 1
ATOM 1258 C C . ALA A 1 170 ? 6.615 11.013 -3.953 1.00 93.56 170 ALA A C 1
ATOM 1260 O O . ALA A 1 170 ? 5.874 10.174 -3.441 1.00 93.56 170 ALA A O 1
ATOM 1261 N N . ALA A 1 171 ? 7.135 12.011 -3.230 1.00 95.00 171 ALA A N 1
ATOM 1262 C CA . ALA A 1 171 ? 6.861 12.190 -1.807 1.00 95.00 171 ALA A CA 1
ATOM 1263 C C . ALA A 1 171 ? 5.366 12.414 -1.540 1.00 95.00 171 ALA A C 1
ATOM 1265 O O . ALA A 1 171 ? 4.824 11.852 -0.588 1.00 95.00 171 ALA A O 1
ATOM 1266 N N . PHE A 1 172 ? 4.683 13.183 -2.395 1.00 96.56 172 PHE A N 1
ATOM 1267 C CA . PHE A 1 172 ? 3.231 13.322 -2.331 1.00 96.56 172 PHE A CA 1
ATOM 1268 C C . PHE A 1 172 ? 2.535 11.974 -2.534 1.00 96.56 172 PHE A C 1
ATOM 1270 O O . PHE A 1 172 ? 1.661 11.638 -1.739 1.00 96.56 172 PHE A O 1
ATOM 1277 N N . ALA A 1 173 ? 2.935 11.178 -3.529 1.00 96.00 173 ALA A N 1
ATOM 1278 C CA . ALA A 1 173 ? 2.343 9.863 -3.770 1.00 96.00 173 ALA A CA 1
ATOM 1279 C C . ALA A 1 173 ? 2.483 8.941 -2.546 1.00 96.00 173 ALA A C 1
ATOM 1281 O O . ALA A 1 173 ? 1.495 8.353 -2.105 1.00 96.00 173 ALA A O 1
ATOM 1282 N N . TRP A 1 174 ? 3.668 8.879 -1.927 1.00 95.00 174 TRP A N 1
ATOM 1283 C CA . TRP A 1 174 ? 3.899 8.084 -0.712 1.00 95.00 174 TRP A CA 1
ATOM 1284 C C . TRP A 1 174 ? 3.144 8.601 0.513 1.00 95.00 174 TRP A C 1
ATOM 1286 O O . TRP A 1 174 ? 2.722 7.804 1.348 1.00 95.00 174 TRP A O 1
ATOM 1296 N N . LEU A 1 175 ? 2.954 9.918 0.622 1.00 96.69 175 LEU A N 1
ATOM 1297 C CA . LEU A 1 175 ? 2.147 10.531 1.676 1.00 96.69 175 LEU A CA 1
ATOM 1298 C C . LEU A 1 175 ? 0.646 10.389 1.428 1.00 96.69 175 LEU A C 1
ATOM 1300 O O . LEU A 1 175 ? -0.117 10.448 2.382 1.00 96.69 175 LEU A O 1
ATOM 1304 N N . TYR A 1 176 ? 0.188 10.237 0.191 1.00 97.94 176 TYR A N 1
ATOM 1305 C CA . TYR A 1 176 ? -1.237 10.198 -0.138 1.00 97.94 176 TYR A CA 1
ATOM 1306 C C . TYR A 1 176 ? -1.795 8.771 -0.143 1.00 97.94 176 TYR A C 1
ATOM 1308 O O . TYR A 1 176 ? -2.874 8.516 0.398 1.00 97.94 176 TYR A O 1
ATOM 1316 N N . LEU A 1 177 ? -1.038 7.833 -0.718 1.00 97.50 177 LEU A N 1
ATOM 1317 C CA . LEU A 1 177 ? -1.455 6.454 -0.974 1.00 97.50 177 LEU A CA 1
ATOM 1318 C C . LEU A 1 177 ? -1.972 5.709 0.273 1.00 97.50 177 LEU A C 1
ATOM 1320 O O . LEU A 1 177 ? -3.046 5.108 0.177 1.00 97.50 177 LEU A O 1
ATOM 1324 N N . PRO A 1 178 ? -1.303 5.745 1.446 1.00 97.44 178 PRO A N 1
ATOM 1325 C CA . PRO A 1 178 ? -1.756 5.000 2.623 1.00 97.44 178 PRO A CA 1
ATOM 1326 C C . PRO A 1 178 ? -3.138 5.461 3.112 1.00 97.44 178 PRO A C 1
ATOM 1328 O O . PRO A 1 178 ? -4.030 4.641 3.333 1.00 97.44 178 PRO A O 1
ATOM 1331 N N . MET A 1 179 ? -3.346 6.777 3.232 1.00 97.69 179 MET A N 1
ATOM 1332 C CA . MET A 1 179 ? -4.618 7.333 3.698 1.00 97.69 179 MET A CA 1
ATOM 1333 C C . MET A 1 179 ? -5.739 7.159 2.671 1.00 97.69 179 MET A C 1
ATOM 1335 O O . MET A 1 179 ? -6.870 6.853 3.041 1.00 97.69 179 MET A O 1
ATOM 1339 N N . ALA A 1 180 ? -5.435 7.320 1.381 1.00 98.12 180 ALA A N 1
ATOM 1340 C CA . ALA A 1 180 ? -6.398 7.075 0.315 1.00 98.12 180 ALA A CA 1
ATOM 1341 C C . ALA A 1 180 ? -6.851 5.611 0.291 1.00 98.12 180 ALA A C 1
ATOM 1343 O O . ALA A 1 180 ? -8.041 5.340 0.154 1.00 98.12 180 ALA A O 1
ATOM 1344 N N . THR A 1 181 ? -5.925 4.673 0.503 1.00 98.25 181 THR A N 1
ATOM 1345 C CA . THR A 1 181 ? -6.261 3.249 0.603 1.00 98.25 181 THR A CA 1
ATOM 1346 C C . THR A 1 181 ? -7.152 2.976 1.809 1.00 98.25 181 THR A C 1
ATOM 1348 O O . THR A 1 181 ? -8.185 2.324 1.672 1.00 98.25 181 THR A O 1
ATOM 1351 N N . LEU A 1 182 ? -6.810 3.533 2.976 1.00 97.50 182 LEU A N 1
ATOM 1352 C CA . LEU A 1 182 ? -7.634 3.418 4.178 1.00 97.50 182 LEU A CA 1
ATOM 1353 C C . LEU A 1 182 ? -9.055 3.968 3.960 1.00 97.50 182 LEU A C 1
ATOM 1355 O O . LEU A 1 182 ? -10.019 3.319 4.360 1.00 97.50 182 LEU A O 1
ATOM 1359 N N . ALA A 1 183 ? -9.199 5.114 3.286 1.00 97.50 183 ALA A N 1
ATOM 1360 C CA . ALA A 1 183 ? -10.503 5.689 2.947 1.00 97.50 183 ALA A CA 1
ATOM 1361 C C . ALA A 1 183 ? -11.331 4.747 2.058 1.00 97.50 183 ALA A C 1
ATOM 1363 O O . ALA A 1 183 ? -12.519 4.537 2.299 1.00 97.50 183 ALA A O 1
ATOM 1364 N N . VAL A 1 184 ? -10.710 4.146 1.040 1.00 98.12 184 VAL A N 1
ATOM 1365 C CA . VAL A 1 184 ? -11.405 3.209 0.145 1.00 98.12 184 VAL A CA 1
ATOM 1366 C C . VAL A 1 184 ? -11.826 1.941 0.876 1.00 98.12 184 VAL A C 1
ATOM 1368 O O . VAL A 1 184 ? -12.948 1.489 0.665 1.00 98.12 184 VAL A O 1
ATOM 1371 N N . VAL A 1 185 ? -10.988 1.405 1.767 1.00 97.19 185 VAL A N 1
ATOM 1372 C CA . VAL A 1 185 ? -11.351 0.241 2.591 1.00 97.19 185 VAL A CA 1
ATOM 1373 C C . VAL A 1 185 ? -12.496 0.576 3.547 1.00 97.19 185 VAL A C 1
ATOM 1375 O O . VAL A 1 185 ? -13.432 -0.210 3.660 1.00 97.19 185 VAL A O 1
ATOM 1378 N N . TYR A 1 186 ? -12.461 1.743 4.199 1.00 96.62 186 TYR A N 1
ATOM 1379 C CA . TYR A 1 186 ? -13.508 2.158 5.137 1.00 96.62 186 TYR A CA 1
ATOM 1380 C C . TYR A 1 186 ? -14.870 2.327 4.455 1.00 96.62 186 TYR A C 1
ATOM 1382 O O . TYR A 1 186 ? -15.878 1.800 4.918 1.00 96.62 186 TYR A O 1
ATOM 1390 N N . PHE A 1 187 ? -14.904 3.047 3.334 1.00 96.50 187 PHE A N 1
ATOM 1391 C CA . PHE A 1 187 ? -16.155 3.406 2.665 1.00 96.50 187 PHE A CA 1
ATOM 1392 C C . PHE A 1 187 ? -16.575 2.441 1.545 1.00 96.50 187 PHE A C 1
ATOM 1394 O O . PHE A 1 187 ? -17.663 2.592 0.988 1.00 96.50 187 PHE A O 1
ATOM 1401 N N . GLY A 1 188 ? -15.712 1.509 1.140 1.00 95.56 188 GLY A N 1
ATOM 1402 C CA . GLY A 1 188 ? -15.972 0.550 0.061 1.00 95.56 188 GLY A CA 1
ATOM 1403 C C . GLY A 1 188 ? -16.046 1.151 -1.350 1.00 95.56 188 GLY A C 1
ATOM 1404 O O . GLY A 1 188 ? -16.511 0.480 -2.271 1.00 95.56 188 GLY A O 1
ATOM 1405 N N . SER A 1 189 ? -15.608 2.400 -1.559 1.00 96.69 189 SER A N 1
ATOM 1406 C CA . SER A 1 189 ? -15.718 3.094 -2.853 1.00 96.69 189 SER A CA 1
ATOM 1407 C C . SER A 1 189 ? -14.468 3.894 -3.210 1.00 96.69 189 SER A C 1
ATOM 1409 O O . SER A 1 189 ? -13.943 4.647 -2.393 1.00 96.69 189 SER A O 1
ATOM 1411 N N . LEU A 1 190 ? -14.049 3.818 -4.479 1.00 97.44 190 LEU A N 1
ATOM 1412 C CA . LEU A 1 190 ? -12.897 4.555 -5.007 1.00 97.44 190 LEU A CA 1
ATOM 1413 C C . LEU A 1 190 ? -13.093 6.081 -4.977 1.00 97.44 190 LEU A C 1
ATOM 1415 O O . LEU A 1 190 ? -12.126 6.822 -4.827 1.00 97.44 190 LEU A O 1
ATOM 1419 N N . SER A 1 191 ? -14.335 6.577 -5.045 1.00 97.25 191 SER A N 1
ATOM 1420 C CA . SER A 1 191 ? -14.625 8.023 -4.982 1.00 97.25 191 SER A CA 1
ATOM 1421 C C . SER A 1 191 ? -14.201 8.671 -3.657 1.00 97.25 191 SER A C 1
ATOM 1423 O O . SER A 1 191 ? -14.228 9.889 -3.510 1.00 97.25 191 SER A O 1
ATOM 1425 N N . GLN A 1 192 ? -13.856 7.856 -2.667 1.00 97.31 192 GLN A N 1
ATOM 1426 C CA . GLN A 1 192 ? -13.455 8.267 -1.327 1.00 97.31 192 GLN A CA 1
ATOM 1427 C C . GLN A 1 192 ? -11.952 8.539 -1.248 1.00 97.31 192 GLN A C 1
ATOM 1429 O O . GLN A 1 192 ? -11.504 9.260 -0.364 1.00 97.31 192 GLN A O 1
ATOM 1434 N N . ALA A 1 193 ? -11.194 8.070 -2.243 1.00 97.94 193 ALA A N 1
ATOM 1435 C CA . ALA A 1 193 ? -9.789 8.394 -2.443 1.00 97.94 193 ALA A CA 1
ATOM 1436 C C . ALA A 1 193 ? -9.567 9.792 -3.043 1.00 97.94 193 ALA A C 1
ATOM 1438 O O . ALA A 1 193 ? -8.466 10.067 -3.511 1.00 97.94 193 ALA A O 1
ATOM 1439 N N . LEU A 1 194 ? -10.579 10.666 -3.107 1.00 97.62 194 LEU A N 1
ATOM 1440 C CA . LEU A 1 194 ? -10.439 11.992 -3.712 1.00 97.62 194 LEU A CA 1
ATOM 1441 C C . LEU A 1 194 ? -9.737 12.988 -2.764 1.00 97.62 194 LEU A C 1
ATOM 1443 O O . LEU A 1 194 ? -9.995 12.966 -1.555 1.00 97.62 194 LEU A O 1
ATOM 1447 N N . PRO A 1 195 ? -8.919 13.929 -3.288 1.00 97.38 195 PRO A N 1
ATOM 1448 C CA . PRO A 1 195 ? -8.057 14.774 -2.451 1.00 97.38 195 PRO A CA 1
ATOM 1449 C C . PRO A 1 195 ? -8.795 15.622 -1.420 1.00 97.38 195 PRO A C 1
ATOM 1451 O O . PRO A 1 195 ? -8.287 15.848 -0.325 1.00 97.38 195 PRO A O 1
ATOM 1454 N N . HIS A 1 196 ? -10.016 16.054 -1.737 1.00 96.81 196 HIS A N 1
ATOM 1455 C CA . HIS A 1 196 ? -10.831 16.860 -0.830 1.00 96.81 196 HIS A CA 1
ATOM 1456 C C . HIS A 1 196 ? -11.272 16.103 0.437 1.00 96.81 196 HIS A C 1
ATOM 1458 O O . HIS A 1 196 ? -11.614 16.756 1.418 1.00 96.81 196 HIS A O 1
ATOM 1464 N N . ARG A 1 197 ? -11.254 14.760 0.441 1.00 96.56 197 ARG A N 1
ATOM 1465 C CA . ARG A 1 197 ? -11.506 13.928 1.634 1.00 96.56 197 ARG A CA 1
ATOM 1466 C C . ARG A 1 197 ? -10.215 13.464 2.295 1.00 96.56 197 ARG A C 1
ATOM 1468 O O . ARG A 1 197 ? -10.085 13.537 3.512 1.00 96.56 197 ARG A O 1
ATOM 1475 N N . VAL A 1 198 ? -9.249 13.026 1.491 1.00 97.56 198 VAL A N 1
ATOM 1476 C CA . VAL A 1 198 ? -8.010 12.421 1.994 1.00 97.56 198 VAL A CA 1
ATOM 1477 C C . VAL A 1 198 ? -7.070 13.459 2.619 1.00 97.56 198 VAL A C 1
ATOM 1479 O O . VAL A 1 198 ? -6.497 13.194 3.670 1.00 97.56 198 VAL A O 1
ATOM 1482 N N . LEU A 1 199 ? -6.921 14.658 2.041 1.00 97.00 199 LEU A N 1
ATOM 1483 C CA . LEU A 1 199 ? -5.980 15.663 2.566 1.00 97.00 199 LEU A CA 1
ATOM 1484 C C . LEU A 1 199 ? -6.368 16.204 3.958 1.00 97.00 199 LEU A C 1
ATOM 1486 O O . LEU A 1 199 ? -5.481 16.294 4.813 1.00 97.00 199 LEU A O 1
ATOM 1490 N N . PRO A 1 200 ? -7.647 16.534 4.244 1.00 96.44 200 PRO A N 1
ATOM 1491 C CA . PRO A 1 200 ? -8.062 16.880 5.605 1.00 96.44 200 PRO A CA 1
ATOM 1492 C C . PRO A 1 200 ? -7.802 15.750 6.604 1.00 96.44 200 PRO A C 1
ATOM 1494 O O . PRO A 1 200 ? -7.319 16.009 7.704 1.00 96.44 200 PRO A O 1
ATOM 1497 N N . ALA A 1 201 ? -8.044 14.503 6.198 1.00 96.12 201 ALA A N 1
ATOM 1498 C CA . ALA A 1 201 ? -7.832 13.329 7.034 1.00 96.12 201 ALA A CA 1
ATOM 1499 C C . ALA A 1 201 ? -6.348 13.083 7.353 1.00 96.12 201 ALA A C 1
ATOM 1501 O O . ALA A 1 201 ? -5.991 12.852 8.506 1.00 96.12 201 ALA A O 1
ATOM 1502 N N . ILE A 1 202 ? -5.459 13.247 6.364 1.00 96.31 202 ILE A N 1
ATOM 1503 C CA . ILE A 1 202 ? -4.002 13.232 6.575 1.00 96.31 202 ILE A CA 1
ATOM 1504 C C . ILE A 1 202 ? -3.617 14.262 7.639 1.00 96.31 202 ILE A C 1
ATOM 1506 O O . ILE A 1 202 ? -2.866 13.940 8.557 1.00 96.31 202 ILE A O 1
ATOM 1510 N N . ARG A 1 203 ? -4.144 15.490 7.543 1.00 95.94 203 ARG A N 1
ATOM 1511 C CA . ARG A 1 203 ? -3.869 16.559 8.514 1.00 95.94 203 ARG A CA 1
ATOM 1512 C C . ARG A 1 203 ? -4.394 16.221 9.911 1.00 95.94 203 ARG A C 1
ATOM 1514 O O . ARG A 1 203 ? -3.706 16.525 10.882 1.00 95.94 203 ARG A O 1
ATOM 1521 N N . ALA A 1 204 ? -5.570 15.606 10.011 1.00 93.00 204 ALA A N 1
ATOM 1522 C CA . ALA A 1 204 ? -6.176 15.204 11.281 1.00 93.00 204 ALA A CA 1
ATOM 1523 C C . ALA A 1 204 ? -5.368 14.111 12.004 1.00 93.00 204 ALA A C 1
ATOM 1525 O O . ALA A 1 204 ? -5.297 14.109 13.229 1.00 93.00 204 ALA A O 1
ATOM 1526 N N . CYS A 1 205 ? -4.699 13.226 11.261 1.00 93.12 205 CYS A N 1
ATOM 1527 C CA . CYS A 1 205 ? -3.882 12.143 11.819 1.00 93.12 205 CYS A CA 1
ATOM 1528 C C . CYS A 1 205 ? -2.390 12.490 11.994 1.00 93.12 205 CYS A C 1
ATOM 1530 O O . CYS A 1 205 ? -1.573 11.604 12.255 1.00 93.12 205 CYS A O 1
ATOM 1532 N N . MET A 1 206 ? -1.985 13.752 11.834 1.00 92.19 206 MET A N 1
ATOM 1533 C CA . MET A 1 206 ? -0.605 14.161 12.118 1.00 92.19 206 MET A CA 1
ATOM 1534 C C . MET A 1 206 ? -0.351 14.213 13.635 1.00 92.19 206 MET A C 1
ATOM 1536 O O . MET A 1 206 ? -1.208 14.700 14.371 1.00 92.19 206 MET A O 1
ATOM 1540 N N . PRO A 1 207 ? 0.825 13.780 14.138 1.00 91.50 207 PRO A N 1
ATOM 1541 C CA . PRO A 1 207 ? 2.016 13.337 13.400 1.00 91.50 207 PRO A CA 1
ATOM 1542 C C . PRO A 1 207 ? 2.116 11.817 13.178 1.00 91.50 207 PRO A C 1
ATOM 1544 O O . PRO A 1 207 ? 2.990 11.375 12.433 1.00 91.50 207 PRO A O 1
ATOM 1547 N N . SER A 1 208 ? 1.263 11.004 13.805 1.00 91.44 208 SER A N 1
ATOM 1548 C CA . SER A 1 208 ? 1.329 9.531 13.746 1.00 91.44 208 SER A CA 1
ATOM 1549 C C . SER A 1 208 ? 1.253 8.988 12.321 1.00 91.44 208 SER A C 1
ATOM 1551 O O . SER A 1 208 ? 1.906 7.995 12.001 1.00 91.44 208 SER A O 1
ATOM 1553 N N . TYR A 1 209 ? 0.532 9.672 11.436 1.00 94.06 209 TYR A N 1
ATOM 1554 C CA . TYR A 1 209 ? 0.455 9.319 10.022 1.00 94.06 209 TYR A CA 1
ATOM 1555 C C . TYR A 1 209 ? 1.802 9.373 9.273 1.00 94.06 209 TYR A C 1
ATOM 1557 O O . TYR A 1 209 ? 2.032 8.573 8.360 1.00 94.06 209 TYR A O 1
ATOM 1565 N N . LEU A 1 210 ? 2.733 10.257 9.665 1.00 94.12 210 LEU A N 1
ATOM 1566 C CA . LEU A 1 210 ? 4.057 10.334 9.024 1.00 94.12 210 LEU A CA 1
ATOM 1567 C C . LEU A 1 210 ? 4.839 9.036 9.176 1.00 94.12 210 LEU A C 1
ATOM 1569 O O . LEU A 1 210 ? 5.641 8.700 8.313 1.00 94.12 210 LEU A O 1
ATOM 1573 N N . VAL A 1 211 ? 4.582 8.284 10.242 1.00 92.31 211 VAL A N 1
ATOM 1574 C CA . VAL A 1 211 ? 5.233 6.997 10.490 1.00 92.31 211 VAL A CA 1
ATOM 1575 C C . VAL A 1 211 ? 4.694 5.940 9.531 1.00 92.31 211 VAL A C 1
ATOM 1577 O O . VAL A 1 211 ? 5.486 5.209 8.948 1.00 92.31 211 VAL A O 1
ATOM 1580 N N . ALA A 1 212 ? 3.379 5.912 9.282 1.00 90.31 212 ALA A N 1
ATOM 1581 C CA . ALA A 1 212 ? 2.776 5.018 8.286 1.00 90.31 212 ALA A CA 1
ATOM 1582 C C . ALA A 1 212 ? 3.366 5.253 6.887 1.00 90.31 212 ALA A C 1
ATOM 1584 O O . ALA A 1 212 ? 3.740 4.311 6.187 1.00 90.31 212 ALA A O 1
ATOM 1585 N N . SER A 1 213 ? 3.473 6.526 6.503 1.00 93.69 213 SER A N 1
ATOM 1586 C CA . SER A 1 213 ? 4.042 6.935 5.214 1.00 93.69 213 SER A CA 1
ATOM 1587 C C . SER A 1 213 ? 5.552 6.682 5.157 1.00 93.69 213 SER A C 1
ATOM 1589 O O . SER A 1 213 ? 6.073 6.234 4.139 1.00 93.69 213 SER A O 1
ATOM 1591 N N . GLY A 1 214 ? 6.257 6.900 6.269 1.00 93.62 214 GLY A N 1
ATOM 1592 C CA . GLY A 1 214 ? 7.682 6.613 6.408 1.00 93.62 214 GLY A CA 1
ATOM 1593 C C . GLY A 1 214 ? 7.999 5.125 6.265 1.00 93.62 214 GLY A C 1
ATOM 1594 O O . GLY A 1 214 ? 8.950 4.782 5.573 1.00 93.62 214 GLY A O 1
ATOM 1595 N N . ILE A 1 215 ? 7.182 4.232 6.837 1.00 91.62 215 ILE A N 1
ATOM 1596 C CA . ILE A 1 215 ? 7.322 2.775 6.657 1.00 91.62 215 ILE A CA 1
ATOM 1597 C C . ILE A 1 215 ? 7.227 2.406 5.171 1.00 91.62 215 ILE A C 1
ATOM 1599 O O . ILE A 1 215 ? 8.060 1.641 4.686 1.00 91.62 215 ILE A O 1
ATOM 1603 N N . LEU A 1 216 ? 6.264 2.978 4.438 1.00 91.69 216 LEU A N 1
ATOM 1604 C CA . LEU A 1 216 ? 6.115 2.752 2.997 1.00 91.69 216 LEU A CA 1
ATOM 1605 C C . LEU A 1 216 ? 7.336 3.241 2.209 1.00 91.69 216 LEU A C 1
ATOM 1607 O O . LEU A 1 216 ? 7.900 2.482 1.422 1.00 91.69 216 LEU A O 1
ATOM 1611 N N . ALA A 1 217 ? 7.765 4.483 2.446 1.00 93.00 217 ALA A N 1
ATOM 1612 C CA . ALA A 1 217 ? 8.916 5.069 1.764 1.00 93.00 217 ALA A CA 1
ATOM 1613 C C . ALA A 1 217 ? 10.204 4.275 2.046 1.00 93.00 217 ALA A C 1
ATOM 1615 O O . ALA A 1 217 ? 10.928 3.917 1.118 1.00 93.00 217 ALA A O 1
ATOM 1616 N N . CYS A 1 218 ? 10.457 3.917 3.310 1.00 93.50 218 CYS A N 1
ATOM 1617 C CA . CYS A 1 218 ? 11.590 3.076 3.697 1.00 93.50 218 CYS A CA 1
ATOM 1618 C C . CYS A 1 218 ? 11.525 1.695 3.038 1.00 93.50 218 CYS A C 1
ATOM 1620 O O . CYS A 1 218 ? 12.538 1.217 2.534 1.00 93.50 218 CYS A O 1
ATOM 1622 N N . SER A 1 219 ? 10.347 1.064 3.001 1.00 90.56 219 SER A N 1
ATOM 1623 C CA . SER A 1 219 ? 10.160 -0.219 2.320 1.00 90.56 219 SER A CA 1
ATOM 1624 C C . SER A 1 219 ? 10.525 -0.130 0.843 1.00 90.56 219 SER A C 1
ATOM 1626 O O . SER A 1 219 ? 11.210 -1.013 0.329 1.00 90.56 219 SER A O 1
ATOM 1628 N N . HIS A 1 220 ? 10.085 0.926 0.159 1.00 92.06 220 HIS A N 1
ATOM 1629 C CA . HIS A 1 220 ? 10.394 1.129 -1.251 1.00 92.06 220 HIS A CA 1
ATOM 1630 C C . HIS A 1 220 ? 11.905 1.293 -1.473 1.00 92.06 220 HIS A C 1
ATOM 1632 O O . HIS A 1 220 ? 12.486 0.551 -2.260 1.00 92.06 220 HIS A O 1
ATOM 1638 N N . VAL A 1 221 ? 12.569 2.157 -0.696 1.00 93.94 221 VAL A N 1
ATOM 1639 C CA . VAL A 1 221 ? 14.028 2.363 -0.780 1.00 93.94 221 VAL A CA 1
ATOM 1640 C C . VAL A 1 221 ? 14.808 1.071 -0.519 1.00 93.94 221 VAL A C 1
ATOM 1642 O O . VAL A 1 221 ? 15.748 0.759 -1.253 1.00 93.94 221 VAL A O 1
ATOM 1645 N N . VAL A 1 222 ? 14.425 0.293 0.500 1.00 93.62 222 VAL A N 1
ATOM 1646 C CA . VAL A 1 222 ? 15.065 -0.999 0.812 1.00 93.62 222 VAL A CA 1
ATOM 1647 C C . VAL A 1 222 ? 14.898 -1.980 -0.347 1.00 93.62 222 VAL A C 1
ATOM 1649 O O . VAL A 1 222 ? 15.855 -2.655 -0.720 1.00 93.62 222 VAL A O 1
ATOM 1652 N N . THR A 1 223 ? 13.707 -2.031 -0.939 1.00 90.75 223 THR A N 1
ATOM 1653 C CA . THR A 1 223 ? 13.390 -2.930 -2.054 1.00 90.75 223 THR A CA 1
ATOM 1654 C C . THR A 1 223 ? 14.231 -2.596 -3.285 1.00 90.75 223 THR A C 1
ATOM 1656 O O . THR A 1 223 ? 14.919 -3.475 -3.803 1.00 90.75 223 THR A O 1
ATOM 1659 N N . GLU A 1 224 ? 14.271 -1.324 -3.691 1.00 91.56 224 GLU A N 1
ATOM 1660 C CA . GLU A 1 224 ? 15.106 -0.852 -4.806 1.00 91.56 224 GLU A CA 1
ATOM 1661 C C . GLU A 1 224 ? 16.596 -1.121 -4.557 1.00 91.56 224 GLU A C 1
ATOM 1663 O O . GLU A 1 224 ? 17.314 -1.588 -5.441 1.00 91.56 224 GLU A O 1
ATOM 1668 N N . THR A 1 225 ? 17.062 -0.914 -3.321 1.00 93.31 225 THR A N 1
ATOM 1669 C CA . THR A 1 225 ? 18.451 -1.203 -2.937 1.00 93.31 225 THR A CA 1
ATOM 1670 C C . THR A 1 225 ? 18.775 -2.692 -3.086 1.00 93.31 225 THR A C 1
ATOM 1672 O O . THR A 1 225 ? 19.816 -3.043 -3.638 1.00 93.31 225 THR A O 1
ATOM 1675 N N . ILE A 1 226 ? 17.891 -3.589 -2.641 1.00 92.81 226 ILE A N 1
ATOM 1676 C CA . ILE A 1 226 ? 18.092 -5.043 -2.748 1.00 92.81 226 ILE A CA 1
ATOM 1677 C C . ILE A 1 226 ? 18.111 -5.494 -4.205 1.00 92.81 226 ILE A C 1
ATOM 1679 O O . ILE A 1 226 ? 18.979 -6.286 -4.584 1.00 92.81 226 ILE A O 1
ATOM 1683 N N . VAL A 1 227 ? 17.200 -4.977 -5.030 1.00 91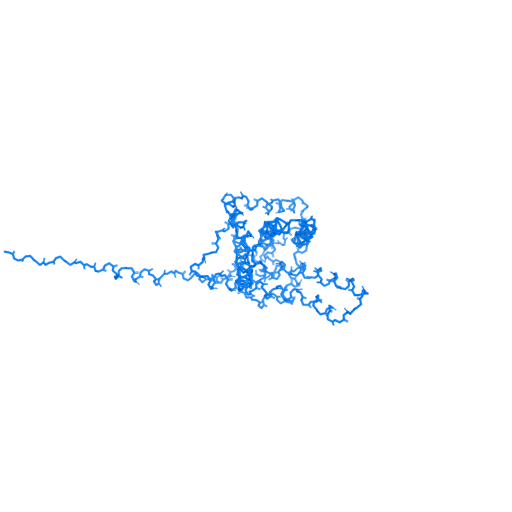.81 227 VAL A N 1
ATOM 1684 C CA . VAL A 1 227 ? 17.168 -5.273 -6.469 1.00 91.81 227 VAL A CA 1
ATOM 1685 C C . VAL A 1 227 ? 18.450 -4.780 -7.143 1.00 91.81 227 VAL A C 1
ATOM 1687 O O . VAL A 1 227 ? 19.090 -5.550 -7.860 1.00 91.81 227 VAL A O 1
ATOM 1690 N N . GLY A 1 228 ? 18.883 -3.549 -6.852 1.00 92.19 228 GLY A N 1
ATOM 1691 C CA . GLY A 1 228 ? 20.110 -2.966 -7.401 1.00 92.19 228 GLY A CA 1
ATOM 1692 C C . GLY A 1 228 ? 21.388 -3.705 -6.986 1.00 92.19 228 GLY A C 1
ATOM 1693 O O . GLY A 1 228 ? 22.283 -3.911 -7.806 1.00 92.19 228 GLY A O 1
ATOM 1694 N N . LEU A 1 229 ? 21.469 -4.174 -5.738 1.00 94.31 229 LEU A N 1
ATOM 1695 C CA . LEU A 1 229 ? 22.602 -4.977 -5.256 1.00 94.31 229 LEU A CA 1
ATOM 1696 C C . LEU A 1 229 ? 22.611 -6.402 -5.829 1.00 94.31 229 LEU A C 1
ATOM 1698 O O . LEU A 1 229 ? 23.667 -7.027 -5.913 1.00 94.31 229 LEU A O 1
ATOM 1702 N N . SER A 1 230 ? 21.458 -6.917 -6.256 1.00 93.69 230 SER A N 1
ATOM 1703 C CA . SER A 1 230 ? 21.293 -8.296 -6.734 1.00 93.69 230 SER A CA 1
ATOM 1704 C C . SER A 1 230 ? 21.419 -8.447 -8.253 1.00 93.69 230 SER A C 1
ATOM 1706 O O . SER A 1 230 ? 20.955 -9.437 -8.818 1.00 93.69 230 SER A O 1
ATOM 1708 N N . THR A 1 231 ? 22.069 -7.502 -8.935 1.00 91.81 231 THR A N 1
ATOM 1709 C CA . THR A 1 231 ? 22.242 -7.513 -10.403 1.00 91.81 231 THR A CA 1
ATOM 1710 C C . THR A 1 231 ? 22.914 -8.782 -10.941 1.00 91.81 231 THR A C 1
ATOM 1712 O O . THR A 1 231 ? 22.628 -9.189 -12.064 1.00 91.81 231 THR A O 1
ATOM 1715 N N . GLY A 1 232 ? 23.749 -9.455 -10.140 1.00 91.94 232 GLY A N 1
ATOM 1716 C CA . GLY A 1 232 ? 24.375 -10.730 -10.511 1.00 91.94 232 GLY A CA 1
ATOM 1717 C C . GLY A 1 232 ? 23.440 -11.947 -10.475 1.00 91.94 232 GLY A C 1
ATOM 1718 O O . GLY A 1 232 ? 23.701 -12.932 -11.162 1.00 91.94 232 GLY A O 1
ATOM 1719 N N . VAL A 1 233 ? 22.347 -11.896 -9.703 1.00 93.06 233 VAL A N 1
ATOM 1720 C CA . VAL A 1 233 ? 21.354 -12.982 -9.592 1.00 93.06 233 VAL A CA 1
ATOM 1721 C C . VAL A 1 233 ? 19.939 -12.376 -9.551 1.00 93.06 233 VAL A C 1
ATOM 1723 O O . VAL A 1 233 ? 19.319 -12.316 -8.483 1.00 93.06 233 VAL A O 1
ATOM 1726 N N . PRO A 1 234 ? 19.392 -11.931 -10.703 1.00 87.62 234 PRO A N 1
ATOM 1727 C CA . PRO A 1 234 ? 18.154 -11.144 -10.750 1.00 87.62 234 PRO A CA 1
ATOM 1728 C C . PRO A 1 234 ? 16.942 -11.831 -10.104 1.00 87.62 234 PRO A C 1
ATOM 1730 O O . PRO A 1 234 ? 16.114 -11.177 -9.468 1.00 87.62 234 PRO A O 1
ATOM 1733 N N . LEU A 1 235 ? 16.851 -13.161 -10.223 1.00 90.81 235 LEU A N 1
ATOM 1734 C CA . LEU A 1 235 ? 15.762 -13.959 -9.649 1.00 90.81 235 LEU A CA 1
ATOM 1735 C C . LEU A 1 235 ? 15.768 -13.929 -8.113 1.00 90.81 235 LEU A C 1
ATOM 1737 O O . LEU A 1 235 ? 14.722 -13.858 -7.476 1.00 90.81 235 LEU A O 1
ATOM 1741 N N . LEU A 1 236 ? 16.957 -13.966 -7.509 1.00 92.38 236 LEU A N 1
ATOM 1742 C CA . LEU A 1 236 ? 17.092 -13.963 -6.058 1.00 92.38 236 LEU A CA 1
ATOM 1743 C C . LEU A 1 236 ? 16.783 -12.573 -5.489 1.00 92.38 236 LEU A C 1
ATOM 1745 O O . LEU A 1 236 ? 16.053 -12.460 -4.506 1.00 92.38 236 LEU A O 1
ATOM 1749 N N . GLY A 1 237 ? 17.271 -11.519 -6.153 1.00 92.88 237 GLY A N 1
ATOM 1750 C CA . GLY A 1 237 ? 16.975 -10.134 -5.783 1.00 92.88 237 GLY A CA 1
ATOM 1751 C C . GLY A 1 237 ? 15.488 -9.809 -5.819 1.00 92.88 237 GLY A C 1
ATOM 1752 O O . GLY A 1 237 ? 14.945 -9.279 -4.853 1.00 92.88 237 GLY A O 1
ATOM 1753 N N . SER A 1 238 ? 14.816 -10.181 -6.910 1.00 91.38 238 SER A N 1
ATOM 1754 C CA . SER A 1 238 ? 13.370 -9.977 -7.071 1.00 91.38 238 SER A CA 1
ATOM 1755 C C . SER A 1 238 ? 12.541 -10.796 -6.077 1.00 91.38 238 SER A C 1
ATOM 1757 O O . SER A 1 238 ? 11.582 -10.271 -5.517 1.00 91.38 238 SER A O 1
ATOM 1759 N N . LEU A 1 239 ? 12.926 -12.041 -5.776 1.00 93.25 239 LEU A N 1
ATOM 1760 C CA . LEU A 1 239 ? 12.267 -12.834 -4.733 1.00 93.25 239 LEU A CA 1
ATOM 1761 C C . LEU A 1 239 ? 12.343 -12.151 -3.359 1.00 93.25 239 LEU A C 1
ATOM 1763 O O . LEU A 1 239 ? 11.317 -11.996 -2.697 1.00 93.25 239 LEU A O 1
ATOM 1767 N N . PHE A 1 240 ? 13.535 -11.720 -2.933 1.00 93.88 240 PHE A N 1
ATOM 1768 C CA . PHE A 1 240 ? 13.690 -11.021 -1.654 1.00 93.88 240 PHE A CA 1
ATOM 1769 C C . PHE A 1 240 ? 12.923 -9.699 -1.625 1.00 93.88 240 PHE A C 1
ATOM 1771 O O . PHE A 1 240 ? 12.267 -9.399 -0.627 1.00 93.88 240 PHE A O 1
ATOM 1778 N N . ALA A 1 241 ? 12.953 -8.948 -2.726 1.00 93.06 241 ALA A N 1
ATOM 1779 C CA . ALA A 1 241 ? 12.186 -7.723 -2.899 1.00 93.06 241 ALA A CA 1
ATOM 1780 C C . ALA A 1 241 ? 10.682 -7.953 -2.684 1.00 93.06 241 ALA A C 1
ATOM 1782 O O . ALA A 1 241 ? 10.064 -7.235 -1.898 1.00 93.06 241 ALA A O 1
ATOM 1783 N N . TRP A 1 242 ? 10.102 -8.987 -3.299 1.00 93.19 242 TRP A N 1
ATOM 1784 C CA . TRP A 1 242 ? 8.691 -9.332 -3.108 1.00 93.19 242 TRP A CA 1
ATOM 1785 C C . TRP A 1 242 ? 8.368 -9.780 -1.683 1.00 93.19 242 TRP A C 1
ATOM 1787 O O . TRP A 1 242 ? 7.364 -9.338 -1.130 1.00 93.19 242 TRP A O 1
ATOM 1797 N N . VAL A 1 243 ? 9.207 -10.616 -1.063 1.00 94.19 243 VAL A N 1
ATOM 1798 C CA . VAL A 1 243 ? 8.993 -11.069 0.325 1.00 94.19 243 VAL A CA 1
ATOM 1799 C C . VAL A 1 243 ? 9.014 -9.887 1.294 1.00 94.19 243 VAL A C 1
ATOM 1801 O O . VAL A 1 243 ? 8.144 -9.786 2.159 1.00 94.19 243 VAL A O 1
ATOM 1804 N N . ILE A 1 244 ? 9.971 -8.972 1.130 1.00 94.62 244 ILE A N 1
ATOM 1805 C CA . ILE A 1 244 ? 10.077 -7.767 1.959 1.00 94.62 244 ILE A CA 1
ATOM 1806 C C . ILE A 1 244 ? 8.889 -6.848 1.711 1.00 94.62 244 ILE A C 1
ATOM 1808 O O . ILE A 1 244 ? 8.263 -6.431 2.678 1.00 94.62 244 ILE A O 1
ATOM 1812 N N . THR A 1 245 ? 8.544 -6.595 0.447 1.00 94.50 245 THR A N 1
ATOM 1813 C CA . THR A 1 245 ? 7.394 -5.761 0.068 1.00 94.50 245 THR A CA 1
ATOM 1814 C C . THR A 1 245 ? 6.095 -6.314 0.643 1.00 94.50 245 THR A C 1
ATOM 1816 O O . THR A 1 245 ? 5.288 -5.565 1.182 1.00 94.50 245 THR A O 1
ATOM 1819 N N . PHE A 1 246 ? 5.887 -7.630 0.576 1.00 95.75 246 PHE A N 1
ATOM 1820 C CA . PHE A 1 246 ? 4.698 -8.256 1.140 1.00 95.75 246 PHE A CA 1
ATOM 1821 C C . PHE A 1 246 ? 4.665 -8.131 2.664 1.00 95.75 246 PHE A C 1
ATOM 1823 O O . PHE A 1 246 ? 3.654 -7.727 3.237 1.00 95.75 246 PHE A O 1
ATOM 1830 N N . TYR A 1 247 ? 5.783 -8.425 3.327 1.00 96.44 247 TYR A N 1
ATOM 1831 C CA . TYR A 1 247 ? 5.899 -8.288 4.771 1.00 96.44 247 TYR A CA 1
ATOM 1832 C C . TYR A 1 247 ? 5.609 -6.850 5.234 1.00 96.44 247 TYR A C 1
ATOM 1834 O O . TYR A 1 247 ? 4.767 -6.636 6.109 1.00 96.44 247 TYR A O 1
ATOM 1842 N N . THR A 1 248 ? 6.255 -5.853 4.627 1.00 96.19 248 THR A N 1
ATOM 1843 C CA . THR A 1 248 ? 6.058 -4.440 4.974 1.00 96.19 248 THR A CA 1
ATOM 1844 C C . THR A 1 248 ? 4.659 -3.953 4.624 1.00 96.19 248 THR A C 1
ATOM 1846 O O . THR A 1 248 ? 4.111 -3.151 5.378 1.00 96.19 248 THR A O 1
ATOM 1849 N N . ALA A 1 249 ? 4.040 -4.469 3.559 1.00 96.31 249 ALA A N 1
ATOM 1850 C CA . ALA A 1 249 ? 2.648 -4.184 3.232 1.00 96.31 249 ALA A CA 1
ATOM 1851 C C . ALA A 1 249 ? 1.703 -4.653 4.352 1.00 96.31 249 ALA A C 1
ATOM 1853 O O . ALA A 1 249 ? 0.842 -3.887 4.775 1.00 96.31 249 ALA A O 1
ATOM 1854 N N . ILE A 1 250 ? 1.894 -5.850 4.922 1.00 97.56 250 ILE A N 1
ATOM 1855 C CA . ILE A 1 250 ? 1.082 -6.309 6.066 1.00 97.56 250 ILE A CA 1
ATOM 1856 C C . ILE A 1 250 ? 1.284 -5.401 7.284 1.00 97.56 250 ILE A C 1
ATOM 1858 O O . ILE A 1 250 ? 0.312 -4.999 7.928 1.00 97.56 250 ILE A O 1
ATOM 1862 N N . VAL A 1 251 ? 2.538 -5.059 7.599 1.00 97.50 251 VAL A N 1
ATOM 1863 C CA . VAL A 1 251 ? 2.873 -4.149 8.709 1.00 97.50 251 VAL A CA 1
ATOM 1864 C C . VAL A 1 251 ? 2.193 -2.795 8.512 1.00 97.50 251 VAL A C 1
ATOM 1866 O O . VAL A 1 251 ? 1.572 -2.266 9.433 1.00 97.50 251 VAL A O 1
ATOM 1869 N N . GLN A 1 252 ? 2.261 -2.243 7.304 1.00 97.00 252 GLN A N 1
ATOM 1870 C CA . GLN A 1 252 ? 1.643 -0.968 6.970 1.00 97.00 252 GLN A CA 1
ATOM 1871 C C . GLN A 1 252 ? 0.113 -1.039 7.059 1.00 97.00 252 GLN A C 1
ATOM 1873 O O . GLN A 1 252 ? -0.491 -0.162 7.671 1.00 97.00 252 GLN A O 1
ATOM 1878 N N . ALA A 1 253 ? -0.514 -2.085 6.516 1.00 97.69 253 ALA A N 1
ATOM 1879 C CA . ALA A 1 253 ? -1.957 -2.305 6.604 1.00 97.69 253 ALA A CA 1
ATOM 1880 C C . ALA A 1 253 ? -2.431 -2.381 8.065 1.00 97.69 253 ALA A C 1
ATOM 1882 O O . ALA A 1 253 ? -3.396 -1.715 8.452 1.00 97.69 253 ALA A O 1
ATOM 1883 N N . ARG A 1 254 ? -1.702 -3.122 8.911 1.00 97.62 254 ARG A N 1
ATOM 1884 C CA . ARG A 1 254 ? -1.956 -3.184 10.357 1.00 97.62 254 ARG A CA 1
ATOM 1885 C C . ARG A 1 254 ? -1.798 -1.816 11.020 1.00 97.62 254 ARG A C 1
ATOM 1887 O O . ARG A 1 254 ? -2.611 -1.425 11.858 1.00 97.62 254 ARG A O 1
ATOM 1894 N N . PHE A 1 255 ? -0.769 -1.063 10.653 1.00 96.88 255 PHE A N 1
ATOM 1895 C CA . PHE A 1 255 ? -0.565 0.278 11.192 1.00 96.88 255 PHE A CA 1
ATOM 1896 C C . PHE A 1 255 ? -1.702 1.231 10.781 1.00 96.88 255 PHE A C 1
ATOM 1898 O O . PHE A 1 255 ? -2.226 1.959 11.618 1.00 96.88 255 PHE A O 1
ATOM 1905 N N . LEU A 1 256 ? -2.160 1.186 9.527 1.00 96.69 256 LEU A N 1
ATOM 1906 C CA . LEU A 1 256 ? -3.271 2.014 9.042 1.00 96.69 256 LEU A CA 1
ATOM 1907 C C . LEU A 1 256 ? -4.591 1.683 9.738 1.00 96.69 256 LEU A C 1
ATOM 1909 O O . LEU A 1 256 ? -5.297 2.589 10.182 1.00 96.69 256 LEU A O 1
ATOM 1913 N N . GLY A 1 257 ? -4.914 0.398 9.890 1.00 96.56 257 GLY A N 1
ATOM 1914 C CA . GLY A 1 257 ? -6.137 0.002 10.582 1.00 96.56 257 GLY A CA 1
ATOM 1915 C C . GLY A 1 257 ? -6.138 0.397 12.066 1.00 96.56 257 GLY A C 1
ATOM 1916 O O . GLY A 1 257 ? -7.179 0.776 12.605 1.00 96.56 257 GLY A O 1
ATOM 1917 N N . THR A 1 258 ? -4.983 0.350 12.744 1.00 95.75 258 THR A N 1
ATOM 1918 C CA . THR A 1 258 ? -4.875 0.807 14.144 1.00 95.75 258 THR A CA 1
ATOM 1919 C C . THR A 1 258 ? -4.936 2.330 14.248 1.00 95.75 258 THR A C 1
ATOM 1921 O O . THR A 1 258 ? -5.600 2.847 15.150 1.00 95.75 258 THR A O 1
ATOM 1924 N N . LEU A 1 259 ? -4.331 3.049 13.297 1.00 94.06 259 LEU A N 1
ATOM 1925 C CA . LEU A 1 259 ? -4.419 4.505 13.191 1.00 94.06 259 LEU A CA 1
ATOM 1926 C C . LEU A 1 259 ? -5.873 4.965 13.032 1.00 94.06 259 LEU A C 1
ATOM 1928 O O . LEU A 1 259 ? -6.309 5.849 13.769 1.00 94.06 259 LEU A O 1
ATOM 1932 N N . HIS A 1 260 ? -6.640 4.308 12.156 1.00 95.00 260 HIS A N 1
ATOM 1933 C CA . HIS A 1 260 ? -8.073 4.559 11.989 1.00 95.00 260 HIS A CA 1
ATOM 1934 C C . HIS A 1 260 ? -8.832 4.433 13.310 1.00 95.00 260 HIS A C 1
ATOM 1936 O O . HIS A 1 260 ? -9.544 5.346 13.705 1.00 95.00 260 HIS A O 1
ATOM 1942 N N . ARG A 1 261 ? -8.652 3.328 14.046 1.00 93.06 261 ARG A N 1
ATOM 1943 C CA . ARG A 1 261 ? -9.346 3.120 15.330 1.00 93.06 261 ARG A CA 1
ATOM 1944 C C . ARG A 1 261 ? -9.055 4.219 16.346 1.00 93.06 261 ARG A C 1
ATOM 1946 O O . ARG A 1 261 ? -9.917 4.536 17.161 1.00 93.06 261 ARG A O 1
ATOM 1953 N N . ARG A 1 262 ? -7.839 4.766 16.326 1.00 91.38 262 ARG A N 1
ATOM 1954 C CA . ARG A 1 262 ? -7.415 5.812 17.259 1.00 91.38 262 ARG A CA 1
ATOM 1955 C C . ARG A 1 262 ? -7.959 7.186 16.875 1.00 91.38 262 ARG A C 1
ATOM 1957 O O . ARG A 1 262 ? -8.349 7.933 17.764 1.00 91.38 262 ARG A O 1
ATOM 1964 N N . HIS A 1 263 ? -8.009 7.482 15.579 1.00 91.25 263 HIS A N 1
ATOM 1965 C CA . HIS A 1 263 ? -8.465 8.763 15.038 1.00 91.25 263 HIS A CA 1
ATOM 1966 C C . HIS A 1 263 ? -9.885 8.717 14.464 1.00 91.25 263 HIS A C 1
ATOM 1968 O O . HIS A 1 263 ? -10.275 9.640 13.764 1.00 91.25 263 HIS A O 1
ATOM 1974 N N . ALA A 1 264 ? -10.682 7.688 14.766 1.00 89.06 264 ALA A N 1
ATOM 1975 C CA . ALA A 1 264 ? -12.032 7.538 14.216 1.00 89.06 264 ALA A CA 1
ATOM 1976 C C . ALA A 1 264 ? -12.908 8.782 14.464 1.00 89.06 264 ALA A C 1
ATOM 1978 O O . ALA A 1 264 ? -13.685 9.179 13.607 1.00 89.06 264 ALA A O 1
ATOM 1979 N N . VAL A 1 265 ? -12.735 9.436 15.619 1.00 84.62 265 VAL A N 1
ATOM 1980 C CA . VAL A 1 265 ? -13.441 10.684 15.951 1.00 84.62 265 VAL A CA 1
ATOM 1981 C C . VAL A 1 265 ? -12.924 11.872 15.131 1.00 84.62 265 VAL A C 1
ATOM 1983 O O . VAL A 1 265 ? -13.723 12.689 14.688 1.00 84.62 265 VAL A O 1
ATOM 1986 N N . ASP A 1 266 ? -11.609 11.968 14.914 1.00 87.38 266 ASP A N 1
ATOM 1987 C CA . ASP A 1 266 ? -10.983 13.097 14.208 1.00 87.38 266 ASP A CA 1
ATOM 1988 C C . ASP A 1 266 ? -11.162 13.006 12.682 1.00 87.38 266 ASP A C 1
ATOM 1990 O O . ASP A 1 266 ? -11.134 14.021 11.987 1.00 87.38 266 ASP A O 1
ATOM 1994 N N . LEU A 1 267 ? -11.314 11.786 12.160 1.00 87.44 267 LEU A N 1
ATOM 1995 C CA . LEU A 1 267 ? -11.491 11.515 10.736 1.00 87.44 267 LEU A CA 1
ATOM 1996 C C . LEU A 1 267 ? -12.888 11.890 10.228 1.00 87.44 267 LEU A C 1
ATOM 1998 O O . LEU A 1 267 ? -13.029 12.146 9.036 1.00 87.44 267 LEU A O 1
ATOM 2002 N N . ASP A 1 268 ? -13.889 11.955 11.115 1.00 84.38 268 ASP A N 1
ATOM 2003 C CA . ASP A 1 268 ? -15.313 12.112 10.762 1.00 84.38 268 ASP A CA 1
ATOM 2004 C C . ASP A 1 268 ? -15.776 11.071 9.721 1.00 84.38 268 ASP A C 1
ATOM 2006 O O . ASP A 1 268 ? -16.598 11.347 8.843 1.00 84.38 268 ASP A O 1
ATOM 2010 N N . TRP A 1 269 ? -15.176 9.877 9.787 1.00 84.50 269 TRP A N 1
ATOM 2011 C CA . TRP A 1 269 ? -15.464 8.728 8.936 1.00 84.50 269 TRP A CA 1
ATOM 2012 C C . TRP A 1 269 ? -16.250 7.708 9.739 1.00 84.50 269 TRP A C 1
ATOM 2014 O O . TRP A 1 269 ? -15.803 7.315 10.840 1.00 84.50 269 TRP A O 1
#

Foldseek 3Di:
DDDDDDDDDDVVVVVVVVVPPPPPPPPPPCPPPPVVQPDPQDPDDDPVNLVVLLVLLLCQCVPDCSVVVLVVLLVLLLQLLCLVVDVPCSVVSVLQSQLQLLLQLLVLLLCLLVPNSHRDDRFDCVPCCVSRVLSSVLLVLLLCQLQVQLVVLVVPDPDPVSVVSNVVSVLSSLLLSLQLSSQCSVVVDSVSSDCVQRVQLSVLLPPSSVVLSVLVVVLVVVLVVLCVVCPVPNSVSSSVSSSSNSSSSSSSSSSSSNSCNSCVNSSVD

Mean predicted aligned error: 7.9 Å